Protein AF-A0A8F4FPE9-F1 (afdb_monomer_lite)

Foldseek 3Di:
DPDDQPDDPVLVVQQCVCVVPPVLAFKEAEDEFEVVPVRDADPPLVPVAVLVLCCVQPVLCNPPRYQQGPRMDGDPVQQLQAKAKPPSLRSNRVVVSSCVVRNPSNYYYGYPYHGDDDDDDVVVVQLNSVQNNQSSCVVSVNHDPDWDWDDDPPDDIRTDDIDIGHRNNPPPDDDDDDDDPDDPDDPDDDDDDDDDDDDDDDDDDDDDDDDDDDDDDDDDPDDDDDDDDDDDDDDDDDDDDDDDDDDDDDDDDDD

Structure (mmCIF, N/CA/C/O backbone):
data_AF-A0A8F4FPE9-F1
#
_entry.id   AF-A0A8F4FPE9-F1
#
loop_
_atom_site.group_PDB
_atom_site.id
_atom_site.type_symbol
_atom_site.label_atom_id
_atom_site.label_alt_id
_atom_site.label_comp_id
_atom_site.label_asym_id
_atom_site.label_entity_id
_atom_site.label_seq_id
_atom_site.pdbx_PDB_ins_code
_atom_site.Cartn_x
_atom_site.Cartn_y
_atom_site.Cartn_z
_atom_site.occupancy
_atom_site.B_iso_or_equiv
_atom_site.auth_seq_id
_atom_site.auth_comp_id
_atom_site.auth_asym_id
_atom_site.auth_atom_id
_atom_site.pdbx_PDB_model_num
ATOM 1 N N . MET A 1 1 ? 31.908 4.603 6.568 1.00 32.19 1 MET A N 1
ATOM 2 C CA . MET A 1 1 ? 31.144 4.095 7.730 1.00 32.19 1 MET A CA 1
ATOM 3 C C . MET A 1 1 ? 29.746 3.743 7.245 1.00 32.19 1 MET A C 1
ATOM 5 O O . MET A 1 1 ? 29.091 4.653 6.751 1.00 32.19 1 MET A O 1
ATOM 9 N N . PRO A 1 2 ? 29.294 2.478 7.276 1.00 36.31 2 PRO A N 1
ATOM 10 C CA . PRO A 1 2 ? 27.923 2.167 6.894 1.00 36.31 2 PRO A CA 1
ATOM 11 C C . PRO A 1 2 ? 26.992 2.703 7.986 1.00 36.31 2 PRO A C 1
ATOM 13 O O . PRO A 1 2 ? 27.094 2.326 9.152 1.00 36.31 2 PRO A O 1
ATOM 16 N N . THR A 1 3 ? 26.119 3.636 7.622 1.00 38.91 3 THR A N 1
ATOM 17 C CA . THR A 1 3 ? 25.098 4.187 8.509 1.00 38.91 3 THR A CA 1
ATOM 18 C C . THR A 1 3 ? 24.083 3.084 8.778 1.00 38.91 3 THR A C 1
ATOM 20 O O . THR A 1 3 ? 23.269 2.751 7.918 1.00 38.91 3 THR A O 1
ATOM 23 N N . PHE A 1 4 ? 24.143 2.474 9.963 1.00 43.94 4 PHE A N 1
ATOM 24 C CA . PHE A 1 4 ? 23.032 1.676 10.466 1.00 43.94 4 PHE A CA 1
ATOM 25 C C . PHE A 1 4 ? 21.777 2.548 10.380 1.00 43.94 4 PHE A C 1
ATOM 27 O O . PHE A 1 4 ? 21.722 3.611 11.000 1.00 43.94 4 PHE A O 1
ATOM 34 N N . SER A 1 5 ? 20.794 2.121 9.584 1.00 51.53 5 SER A N 1
ATOM 35 C CA . SER A 1 5 ? 19.442 2.673 9.618 1.00 51.53 5 SER A CA 1
ATOM 36 C C . SER A 1 5 ? 18.950 2.512 11.052 1.00 51.53 5 SER A C 1
ATOM 38 O O . SER A 1 5 ? 18.541 1.416 11.434 1.00 51.53 5 SER A O 1
ATOM 40 N N . LYS A 1 6 ? 19.077 3.559 11.875 1.00 61.28 6 LYS A N 1
ATOM 41 C CA . LYS A 1 6 ? 18.637 3.539 13.269 1.00 61.28 6 LYS A CA 1
ATOM 42 C C . LYS A 1 6 ? 17.132 3.325 13.258 1.00 61.28 6 LYS A C 1
ATOM 44 O O . LYS A 1 6 ? 16.370 4.226 12.935 1.00 61.28 6 LYS A O 1
ATOM 49 N N . PHE A 1 7 ? 16.733 2.096 13.541 1.00 73.62 7 PHE A N 1
ATOM 50 C CA . PHE A 1 7 ? 15.357 1.757 13.830 1.00 73.62 7 PHE A CA 1
ATOM 51 C C . PHE A 1 7 ? 14.909 2.569 15.050 1.00 73.62 7 PHE A C 1
ATOM 53 O O . PHE A 1 7 ? 15.562 2.508 16.093 1.00 73.62 7 PHE A O 1
ATOM 60 N N . ASP A 1 8 ? 13.829 3.332 14.905 1.00 81.94 8 ASP A N 1
ATOM 61 C CA . ASP A 1 8 ? 13.216 4.079 15.998 1.00 81.94 8 ASP A CA 1
ATOM 62 C C . ASP A 1 8 ? 12.058 3.251 16.587 1.00 81.94 8 ASP A C 1
ATOM 64 O O . ASP A 1 8 ? 11.083 2.980 15.879 1.00 81.94 8 ASP A O 1
ATOM 68 N N . PRO A 1 9 ? 12.119 2.844 17.871 1.00 86.50 9 PRO A N 1
ATOM 69 C CA . PRO A 1 9 ? 11.005 2.182 18.553 1.00 86.50 9 PRO A CA 1
ATOM 70 C C . PRO A 1 9 ? 9.681 2.960 18.483 1.00 86.50 9 PRO A C 1
ATOM 72 O O . PRO A 1 9 ? 8.610 2.350 18.546 1.00 86.50 9 PRO A O 1
ATOM 75 N N . GLY A 1 10 ? 9.741 4.284 18.303 1.00 86.50 10 GLY A N 1
ATOM 76 C CA . GLY A 1 10 ? 8.592 5.144 18.041 1.00 86.50 10 GLY A CA 1
ATOM 77 C C . GLY A 1 10 ? 7.766 4.705 16.831 1.00 86.50 10 GLY A C 1
ATOM 78 O O . GLY A 1 10 ? 6.560 4.925 16.825 1.00 86.50 10 GLY A O 1
ATOM 79 N N . PHE A 1 11 ? 8.351 3.986 15.864 1.00 89.44 11 PHE A N 1
ATOM 80 C CA . PHE A 1 11 ? 7.619 3.474 14.702 1.00 89.44 11 PHE A CA 1
ATOM 81 C C . PHE A 1 11 ? 6.566 2.443 15.112 1.00 89.44 11 PHE A C 1
ATOM 83 O O . PHE A 1 11 ? 5.430 2.486 14.644 1.00 89.44 11 PHE A O 1
ATOM 90 N N . ILE A 1 12 ? 6.929 1.531 16.020 1.00 93.06 12 ILE A N 1
ATOM 91 C CA . ILE A 1 12 ? 5.996 0.525 16.538 1.00 93.06 12 ILE A CA 1
ATOM 92 C C . ILE A 1 12 ? 4.891 1.221 17.327 1.00 93.06 12 ILE A C 1
ATOM 94 O O . ILE A 1 12 ? 3.714 0.943 17.116 1.00 93.06 12 ILE A O 1
ATOM 98 N N . LEU A 1 13 ? 5.266 2.134 18.227 1.00 93.75 13 LEU A N 1
ATOM 99 C CA . LEU A 1 13 ? 4.301 2.843 19.066 1.00 93.75 13 LEU A CA 1
ATOM 100 C C . LEU A 1 13 ? 3.340 3.696 18.231 1.00 93.75 13 LEU A C 1
ATOM 102 O O . LEU A 1 13 ? 2.141 3.682 18.498 1.00 93.75 13 LEU A O 1
ATOM 106 N N . GLY A 1 14 ? 3.844 4.370 17.196 1.00 93.94 14 GLY A N 1
ATOM 107 C CA . GLY A 1 14 ? 3.041 5.143 16.255 1.00 93.94 14 GLY A CA 1
ATOM 108 C C . GLY A 1 14 ? 2.011 4.273 15.540 1.00 93.94 14 GLY A C 1
ATOM 109 O O . GLY A 1 14 ? 0.824 4.579 15.580 1.00 93.94 14 GLY A O 1
ATOM 110 N N . LEU A 1 15 ? 2.435 3.146 14.960 1.00 96.25 15 LEU A N 1
ATOM 111 C CA . LEU A 1 15 ? 1.530 2.224 14.263 1.00 96.25 15 LEU A CA 1
ATOM 112 C C . LEU A 1 15 ? 0.479 1.594 15.189 1.00 96.25 15 LEU A C 1
ATOM 114 O O . LEU A 1 15 ? -0.663 1.391 14.780 1.00 96.25 15 LEU A O 1
ATOM 118 N N . LEU A 1 16 ? 0.851 1.271 16.431 1.00 96.88 16 LEU A N 1
ATOM 119 C CA . LEU A 1 16 ? -0.068 0.673 17.400 1.00 96.88 16 LEU A CA 1
ATOM 120 C C . LEU A 1 16 ? -1.021 1.689 18.034 1.00 96.88 16 LEU A C 1
ATOM 122 O O . LEU A 1 16 ? -2.096 1.287 18.470 1.00 96.88 16 LEU A O 1
ATOM 126 N N . GLY A 1 17 ? -0.664 2.976 18.075 1.00 96.69 17 GLY A N 1
ATOM 127 C CA . GLY A 1 17 ? -1.459 4.037 18.696 1.00 96.69 17 GLY A CA 1
ATOM 128 C C . GLY A 1 17 ? -2.935 3.998 18.284 1.00 96.69 17 GLY A C 1
ATOM 129 O O . GLY A 1 17 ? -3.769 3.704 19.142 1.00 96.69 17 GLY A O 1
ATOM 130 N N . PRO A 1 18 ? -3.268 4.179 16.989 1.00 97.00 18 PRO A N 1
ATOM 131 C CA . PRO A 1 18 ? -4.653 4.138 16.518 1.00 97.00 18 PRO A CA 1
ATOM 132 C C . PRO A 1 18 ? -5.373 2.823 16.844 1.00 97.00 18 PRO A C 1
ATOM 134 O O . PRO A 1 18 ? -6.526 2.838 17.258 1.00 97.00 18 PRO A O 1
ATOM 137 N N . LEU A 1 19 ? -4.681 1.681 16.747 1.00 97.50 19 LEU A N 1
ATOM 138 C CA . LEU A 1 19 ? -5.257 0.362 17.049 1.00 97.50 19 LEU A CA 1
ATOM 139 C C . LEU A 1 19 ? -5.587 0.174 18.537 1.00 97.50 19 LEU A C 1
ATOM 141 O O . LEU A 1 19 ? -6.460 -0.627 18.881 1.00 97.50 19 LEU A O 1
ATOM 145 N N . LEU A 1 20 ? -4.877 0.867 19.427 1.00 97.19 20 LEU A N 1
ATOM 146 C CA . LEU A 1 20 ? -5.085 0.789 20.872 1.00 97.19 20 LEU A CA 1
ATOM 147 C C . LEU A 1 20 ? -6.091 1.826 21.379 1.00 97.19 20 LEU A C 1
ATOM 149 O O . LEU A 1 20 ? -6.736 1.583 22.396 1.00 97.19 20 LEU A O 1
ATOM 153 N N . THR A 1 21 ? -6.223 2.967 20.699 1.00 97.25 21 THR A N 1
ATOM 154 C CA . THR A 1 21 ? -7.064 4.084 21.158 1.00 97.25 21 THR A CA 1
ATOM 155 C C . THR A 1 21 ? -8.409 4.184 20.450 1.00 97.25 21 THR A C 1
ATOM 157 O O . THR A 1 21 ? -9.327 4.772 21.012 1.00 97.25 21 THR A O 1
ATOM 160 N N . ASP A 1 22 ? -8.539 3.628 19.245 1.00 97.06 22 ASP A N 1
ATOM 161 C CA . ASP A 1 22 ? -9.772 3.656 18.462 1.00 97.06 22 ASP A CA 1
ATOM 162 C C . ASP A 1 22 ? -10.223 2.229 18.079 1.00 97.06 22 ASP A C 1
ATOM 164 O O . ASP A 1 22 ? -9.574 1.553 17.269 1.00 97.06 22 ASP A O 1
ATOM 168 N N . PRO A 1 23 ? -11.345 1.739 18.643 1.00 95.38 23 PRO A N 1
ATOM 169 C CA . PRO A 1 23 ? -11.930 0.457 18.262 1.00 95.38 23 PRO A CA 1
ATOM 170 C C . PRO A 1 23 ? -12.371 0.383 16.794 1.00 95.38 23 PRO A C 1
ATOM 172 O O . PRO A 1 23 ? -12.419 -0.720 16.252 1.00 95.38 23 PRO A O 1
ATOM 175 N N . GLY A 1 24 ? -12.685 1.519 16.155 1.00 96.75 24 GLY A N 1
ATOM 176 C CA . GLY A 1 24 ? -13.082 1.579 14.745 1.00 96.75 24 GLY A CA 1
ATOM 177 C C . GLY A 1 24 ? -11.923 1.311 13.783 1.00 96.75 24 GLY A C 1
ATOM 178 O O . GLY A 1 24 ? -12.112 0.701 12.730 1.00 96.75 24 GLY A O 1
ATOM 179 N N . THR A 1 25 ? -10.700 1.676 14.172 1.00 98.12 25 THR A N 1
ATOM 180 C CA . THR A 1 25 ? -9.499 1.436 13.372 1.00 98.12 25 THR A CA 1
ATOM 181 C C . THR A 1 25 ? -9.109 -0.045 13.385 1.00 98.12 25 THR A C 1
ATOM 183 O O . THR A 1 25 ? -8.894 -0.656 14.439 1.00 98.12 25 THR A O 1
ATOM 186 N N . SER A 1 26 ? -8.956 -0.626 12.194 1.00 98.06 26 SER A N 1
ATOM 187 C CA . SER A 1 26 ? -8.574 -2.032 11.995 1.00 98.06 26 SER A CA 1
ATOM 188 C C . SER A 1 26 ? -7.248 -2.208 11.256 1.00 98.06 26 SER A C 1
ATOM 190 O O . SER A 1 26 ? -6.607 -3.252 11.402 1.00 98.06 26 SER A O 1
ATOM 192 N N . PHE A 1 27 ? -6.812 -1.203 10.494 1.00 98.50 27 PHE A N 1
ATOM 193 C CA . PHE A 1 27 ? -5.565 -1.236 9.734 1.00 98.50 27 PHE A CA 1
ATOM 194 C C . PHE A 1 27 ? -4.926 0.155 9.657 1.00 98.50 27 PHE A C 1
ATOM 196 O O . PHE A 1 27 ? -5.607 1.155 9.456 1.00 98.50 27 PHE A O 1
ATOM 203 N N . VAL A 1 28 ? -3.608 0.220 9.831 1.00 98.38 28 VAL A N 1
ATOM 204 C CA . VAL A 1 28 ? -2.830 1.459 9.935 1.00 98.38 28 VAL A CA 1
ATOM 205 C C . VAL A 1 28 ? -1.664 1.408 8.962 1.00 98.38 28 VAL A C 1
ATOM 207 O O . VAL A 1 28 ? -0.884 0.457 9.003 1.00 98.38 28 VAL A O 1
ATOM 210 N N . LYS A 1 29 ? -1.500 2.441 8.131 1.00 97.00 29 LYS A N 1
ATOM 211 C CA . LYS A 1 29 ? -0.309 2.644 7.290 1.00 97.00 29 LYS A CA 1
ATOM 212 C C . LYS A 1 29 ? 0.591 3.722 7.876 1.00 97.00 29 LYS A C 1
ATOM 214 O O . LYS A 1 29 ? 0.154 4.829 8.174 1.00 97.00 29 LYS A O 1
ATOM 219 N N . GLY A 1 30 ? 1.869 3.403 8.001 1.00 93.88 30 GLY A N 1
ATOM 220 C CA . GLY A 1 30 ? 2.899 4.390 8.266 1.00 93.88 30 GLY A CA 1
ATOM 221 C C . GLY A 1 30 ? 3.216 5.179 7.001 1.00 93.88 30 GLY A C 1
ATOM 222 O O . GLY A 1 30 ? 3.350 4.608 5.917 1.00 93.88 30 GLY A O 1
ATOM 223 N N . HIS A 1 31 ? 3.394 6.484 7.141 1.00 91.06 31 HIS A N 1
ATOM 224 C CA . HIS A 1 31 ? 4.040 7.313 6.136 1.00 91.06 31 HIS A CA 1
ATOM 225 C C . HIS A 1 31 ? 5.226 8.044 6.754 1.00 91.06 31 HIS A C 1
ATOM 227 O O . HIS A 1 31 ? 5.372 8.107 7.967 1.00 91.06 31 HIS A O 1
ATOM 233 N N . TYR A 1 32 ? 6.118 8.542 5.913 1.00 85.62 32 TYR A N 1
ATOM 234 C CA . TYR A 1 32 ? 7.322 9.238 6.345 1.00 85.62 32 TYR A CA 1
ATOM 235 C C . TYR A 1 32 ? 7.742 10.226 5.264 1.00 85.62 32 TYR A C 1
ATOM 237 O O . TYR A 1 32 ? 7.450 10.041 4.077 1.00 85.62 32 TYR A O 1
ATOM 245 N N . HIS A 1 33 ? 8.470 11.251 5.681 1.00 78.31 33 HIS A N 1
ATOM 246 C CA . HIS A 1 33 ? 9.130 12.196 4.799 1.00 78.31 33 HIS A CA 1
ATOM 247 C C . HIS A 1 33 ? 10.430 11.593 4.256 1.00 78.31 33 HIS A C 1
ATOM 249 O O . HIS A 1 33 ? 11.229 11.003 4.995 1.00 78.31 33 HIS A O 1
ATOM 255 N N . ARG A 1 34 ? 10.644 11.737 2.942 1.00 68.31 34 ARG A N 1
ATOM 256 C CA . ARG A 1 34 ? 11.876 11.333 2.255 1.00 68.31 34 ARG A CA 1
ATOM 257 C C . ARG A 1 34 ? 12.733 12.573 1.971 1.00 68.31 34 ARG A C 1
ATOM 259 O O . ARG A 1 34 ? 12.398 13.332 1.066 1.00 68.31 34 ARG A O 1
ATOM 266 N N . PRO A 1 35 ? 13.846 12.780 2.693 1.00 58.91 35 PRO A N 1
ATOM 267 C CA . PRO A 1 35 ? 14.670 13.979 2.53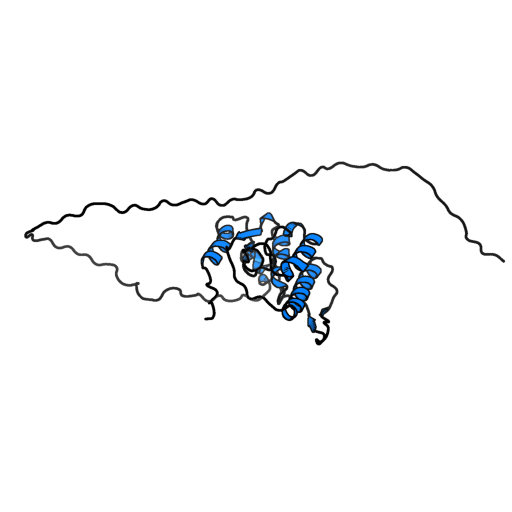8 1.00 58.91 35 PRO A CA 1
ATOM 268 C C . PRO A 1 35 ? 15.424 14.034 1.198 1.00 58.91 35 PRO A C 1
ATOM 270 O O . PRO A 1 35 ? 15.849 15.101 0.786 1.00 58.91 35 PRO A O 1
ATOM 273 N N . GLU A 1 36 ? 15.557 12.907 0.491 1.00 57.81 36 GLU A N 1
ATOM 274 C CA . GLU A 1 36 ? 16.263 12.803 -0.800 1.00 57.81 36 GLU A CA 1
ATOM 275 C C . GLU A 1 36 ? 15.401 13.184 -2.027 1.00 57.81 36 GLU A C 1
ATOM 277 O O . GLU A 1 36 ? 15.870 13.079 -3.156 1.00 57.81 36 GLU A O 1
ATOM 282 N N . ALA A 1 37 ? 14.143 13.590 -1.823 1.00 55.75 37 ALA A N 1
ATOM 283 C CA . ALA A 1 37 ? 13.189 13.972 -2.874 1.00 55.75 37 ALA A CA 1
ATOM 284 C C . ALA A 1 37 ? 12.498 15.311 -2.540 1.00 55.75 37 ALA A C 1
ATOM 286 O O . ALA A 1 37 ? 11.273 15.385 -2.499 1.00 55.75 37 ALA A O 1
ATOM 287 N N . ASP A 1 38 ? 13.283 16.330 -2.169 1.00 53.22 38 ASP A N 1
ATOM 288 C CA . ASP A 1 38 ? 12.809 17.656 -1.725 1.00 53.22 38 ASP A CA 1
ATOM 289 C C . ASP A 1 38 ? 11.770 17.614 -0.581 1.00 53.22 38 ASP A C 1
ATOM 291 O O . ASP A 1 38 ? 11.006 18.550 -0.358 1.00 53.22 38 ASP A O 1
ATOM 295 N N . GLY A 1 39 ? 11.737 16.510 0.177 1.00 51.22 39 GLY A N 1
ATOM 296 C CA . GLY A 1 39 ? 10.834 16.305 1.311 1.00 51.22 39 GLY A CA 1
ATOM 297 C C . GLY A 1 39 ? 9.386 15.945 0.950 1.00 51.22 39 GLY A C 1
ATOM 298 O O . GLY A 1 39 ? 8.605 15.664 1.867 1.00 51.22 39 GLY A O 1
ATOM 299 N N . VAL A 1 40 ? 9.024 15.904 -0.340 1.00 50.31 40 VAL A N 1
ATOM 300 C CA . VAL A 1 40 ? 7.635 15.764 -0.808 1.00 50.31 40 VAL A CA 1
ATOM 301 C C . VAL A 1 40 ? 7.515 14.617 -1.818 1.00 50.31 40 VAL A C 1
ATOM 303 O O . VAL A 1 40 ? 7.924 14.735 -2.967 1.00 50.31 40 VAL A O 1
ATOM 306 N N . GLY A 1 41 ? 6.919 13.498 -1.392 1.00 58.25 41 GLY A N 1
ATOM 307 C CA . GLY A 1 41 ? 6.536 12.392 -2.282 1.00 58.25 41 GLY A CA 1
ATOM 308 C C . GLY A 1 41 ? 6.987 10.995 -1.839 1.00 58.25 41 GLY A C 1
ATOM 309 O O . GLY A 1 41 ? 7.787 10.801 -0.921 1.00 58.25 41 GLY A O 1
ATOM 310 N N . GLY A 1 42 ? 6.420 9.978 -2.482 1.00 70.75 42 GLY A N 1
ATOM 311 C CA . GLY A 1 42 ? 6.797 8.572 -2.369 1.00 70.75 42 GLY A CA 1
ATOM 312 C C . GLY A 1 42 ? 7.960 8.172 -3.279 1.00 70.75 42 GLY A C 1
ATOM 313 O O . GLY A 1 42 ? 8.601 8.985 -3.937 1.00 70.75 42 GLY A O 1
ATOM 314 N N . GLY A 1 43 ? 8.266 6.872 -3.313 1.00 83.88 43 GLY A N 1
ATOM 315 C CA . GLY A 1 43 ? 9.224 6.340 -4.287 1.00 83.88 43 GLY A CA 1
ATOM 316 C C . GLY A 1 43 ? 8.704 6.465 -5.727 1.00 83.88 43 GLY A C 1
ATOM 317 O O . GLY A 1 43 ? 7.501 6.552 -5.947 1.00 83.88 43 GLY A O 1
ATOM 318 N N . ARG A 1 44 ? 9.594 6.382 -6.726 1.00 90.56 44 ARG A N 1
ATOM 319 C CA . ARG A 1 44 ? 9.235 6.454 -8.163 1.00 90.56 44 ARG A CA 1
ATOM 320 C C . ARG A 1 44 ? 8.055 5.555 -8.557 1.00 90.56 44 ARG A C 1
ATOM 322 O O . ARG A 1 44 ? 7.184 5.999 -9.286 1.00 90.56 44 ARG A O 1
ATOM 329 N N . VAL A 1 45 ? 8.001 4.315 -8.061 1.00 93.62 45 VAL A N 1
ATOM 330 C CA . VAL A 1 45 ? 6.879 3.393 -8.345 1.00 93.62 45 VAL A CA 1
ATOM 331 C C . VAL A 1 45 ? 5.586 3.849 -7.661 1.00 93.62 45 VAL A C 1
ATOM 333 O O . VAL A 1 45 ? 4.507 3.680 -8.218 1.00 93.62 45 VAL A O 1
ATOM 336 N N . THR A 1 46 ? 5.676 4.457 -6.478 1.00 93.00 46 THR A N 1
ATOM 337 C CA . THR A 1 46 ? 4.514 5.044 -5.803 1.00 93.00 46 THR A CA 1
ATOM 338 C C . THR A 1 46 ? 3.933 6.181 -6.640 1.00 93.00 46 THR A C 1
ATOM 340 O O . THR A 1 46 ? 2.751 6.148 -6.965 1.00 93.00 46 THR A O 1
ATOM 343 N N . GLU A 1 47 ? 4.768 7.147 -7.022 1.00 91.88 47 GLU A N 1
ATOM 344 C CA . GLU A 1 47 ? 4.319 8.381 -7.679 1.00 91.88 47 GLU A CA 1
ATOM 345 C C . GLU A 1 47 ? 3.937 8.177 -9.149 1.00 91.88 47 GLU A C 1
ATOM 347 O O . GLU A 1 47 ? 2.915 8.685 -9.595 1.00 91.88 47 GLU A O 1
ATOM 352 N N . LEU A 1 48 ? 4.718 7.400 -9.907 1.00 94.06 48 LEU A N 1
ATOM 353 C CA . LEU A 1 48 ? 4.537 7.268 -11.359 1.00 94.06 48 LEU A CA 1
ATOM 354 C C . LEU A 1 48 ? 3.597 6.127 -11.770 1.00 94.06 48 LEU A C 1
ATOM 356 O O . LEU A 1 48 ? 3.228 6.041 -12.937 1.00 94.06 48 LEU A O 1
ATOM 360 N N . LEU A 1 49 ? 3.241 5.229 -10.847 1.00 96.44 49 LEU A N 1
ATOM 361 C CA . LEU A 1 49 ? 2.425 4.053 -11.159 1.00 96.44 49 LEU A CA 1
ATOM 362 C C . LEU A 1 49 ? 1.298 3.845 -10.147 1.00 96.44 49 LEU A C 1
ATOM 364 O O . LEU A 1 49 ? 0.132 3.853 -10.532 1.00 96.44 49 LEU A O 1
ATOM 368 N N . ALA A 1 50 ? 1.622 3.641 -8.867 1.00 97.06 50 ALA A N 1
ATOM 369 C CA . ALA A 1 50 ? 0.610 3.244 -7.891 1.00 97.06 50 ALA A CA 1
ATOM 370 C C . ALA A 1 50 ? -0.443 4.336 -7.677 1.00 97.06 50 ALA A C 1
ATOM 372 O O . ALA A 1 50 ? -1.628 4.034 -7.733 1.00 97.06 50 ALA A O 1
ATOM 373 N N . ARG A 1 51 ? -0.036 5.599 -7.490 1.00 96.12 51 ARG A N 1
ATOM 374 C CA . ARG A 1 51 ? -0.971 6.723 -7.337 1.00 96.12 51 ARG A CA 1
ATOM 375 C C . ARG A 1 51 ? -1.875 6.918 -8.560 1.00 96.12 51 ARG A C 1
ATOM 377 O O . ARG A 1 51 ? -3.085 6.947 -8.351 1.00 96.12 51 ARG A O 1
ATOM 384 N N . PRO A 1 52 ? -1.360 6.993 -9.807 1.00 97.50 52 PRO A N 1
ATOM 385 C CA . PRO A 1 52 ? -2.217 7.059 -10.989 1.00 97.50 52 PRO A CA 1
ATOM 386 C C . PRO A 1 52 ? -3.243 5.923 -11.063 1.00 97.50 52 PRO A C 1
ATOM 388 O O . PRO A 1 52 ? -4.422 6.183 -11.285 1.00 97.50 52 PRO A O 1
ATOM 391 N N . LEU A 1 53 ? -2.826 4.673 -10.830 1.00 98.31 53 LEU A N 1
ATOM 392 C CA . LEU A 1 53 ? -3.737 3.528 -10.908 1.00 98.31 53 LEU A CA 1
ATOM 393 C C . LEU A 1 53 ? -4.750 3.506 -9.753 1.00 98.31 53 LEU A C 1
ATOM 395 O O . LEU A 1 53 ? -5.920 3.210 -9.978 1.00 98.31 53 LEU A O 1
ATOM 399 N N . LEU A 1 54 ? -4.342 3.845 -8.527 1.00 98.19 54 LEU A N 1
ATOM 400 C CA . LEU A 1 54 ? -5.267 3.969 -7.397 1.00 98.19 54 LEU A CA 1
ATOM 401 C C . LEU A 1 54 ? -6.282 5.086 -7.643 1.00 98.19 54 LEU A C 1
ATOM 403 O O . LEU A 1 54 ? -7.466 4.865 -7.450 1.00 98.19 54 LEU A O 1
ATOM 407 N N . SER A 1 55 ? -5.857 6.238 -8.162 1.00 98.00 55 SER A N 1
ATOM 408 C CA . SER A 1 55 ? -6.773 7.333 -8.498 1.00 98.00 55 SER A CA 1
ATOM 409 C C . SER A 1 55 ? -7.825 6.931 -9.536 1.00 98.00 55 SER A C 1
ATOM 411 O O . SER A 1 55 ? -8.966 7.377 -9.450 1.00 98.00 55 SER A O 1
ATOM 413 N N . GLN A 1 56 ? -7.466 6.064 -10.486 1.00 98.00 56 GLN A N 1
ATOM 414 C CA . GLN A 1 56 ? -8.382 5.582 -11.521 1.00 98.00 56 GLN A CA 1
ATOM 415 C C . GLN A 1 56 ? -9.334 4.484 -11.033 1.00 98.00 56 GLN A C 1
ATOM 417 O O . GLN A 1 56 ? -10.509 4.500 -11.391 1.00 98.00 56 GLN A O 1
ATOM 422 N N . PHE A 1 57 ? -8.838 3.517 -10.254 1.00 98.31 57 PHE A N 1
ATOM 423 C CA . PHE A 1 57 ? -9.582 2.289 -9.936 1.00 98.31 57 PHE A CA 1
ATOM 424 C C . PHE A 1 57 ? -10.070 2.198 -8.483 1.00 98.31 57 PHE A C 1
ATOM 426 O O . PHE A 1 57 ? -10.958 1.401 -8.190 1.00 98.31 57 PHE A O 1
ATOM 433 N N . PHE A 1 58 ? -9.490 2.985 -7.579 1.00 98.31 58 PHE A N 1
ATOM 434 C CA . PHE A 1 58 ? -9.743 2.981 -6.134 1.00 98.31 58 PHE A CA 1
ATOM 435 C C . PHE A 1 58 ? -9.647 4.410 -5.563 1.00 98.31 58 PHE A C 1
ATOM 437 O O . PHE A 1 58 ? -8.788 4.673 -4.712 1.00 98.31 58 PHE A O 1
ATOM 444 N N . PRO A 1 59 ? -10.457 5.365 -6.061 1.00 97.75 59 PRO A N 1
ATOM 445 C CA . PRO A 1 59 ? -10.284 6.789 -5.777 1.00 97.75 59 PRO A CA 1
ATOM 446 C C . PRO A 1 59 ? -10.313 7.129 -4.281 1.00 97.75 59 PRO A C 1
ATOM 448 O O . PRO A 1 59 ? -9.614 8.048 -3.860 1.00 97.75 59 PRO A O 1
ATOM 451 N N . GLU A 1 60 ? -11.023 6.353 -3.462 1.00 97.69 60 GLU A N 1
ATOM 452 C CA . GLU A 1 60 ? -11.086 6.485 -2.002 1.00 97.69 60 GLU A CA 1
ATOM 453 C C . GLU A 1 60 ? -9.733 6.258 -1.305 1.00 97.69 60 GLU A C 1
ATOM 455 O O . GLU A 1 60 ? -9.553 6.651 -0.154 1.00 97.69 60 GLU A O 1
ATOM 460 N N . LEU A 1 61 ? -8.772 5.635 -1.992 1.00 97.75 61 LEU A N 1
ATOM 461 C CA . LEU A 1 61 ? -7.414 5.386 -1.505 1.00 97.75 61 LEU A CA 1
ATOM 462 C C . LEU A 1 61 ? -6.382 6.381 -2.050 1.00 97.75 61 LEU A C 1
ATOM 464 O O . LEU A 1 61 ? -5.197 6.256 -1.739 1.00 97.75 61 LEU A O 1
ATOM 468 N N . SER A 1 62 ? -6.802 7.373 -2.840 1.00 93.56 62 SER A N 1
ATOM 469 C CA . SER A 1 62 ? -5.891 8.359 -3.451 1.00 93.56 62 SER A CA 1
ATOM 470 C C . SER A 1 62 ? -5.148 9.201 -2.412 1.00 93.56 62 SER A C 1
ATOM 472 O O . SER A 1 62 ? -3.990 9.566 -2.628 1.00 93.56 62 SER A O 1
ATOM 474 N N . ASP A 1 63 ? -5.784 9.436 -1.262 1.00 91.44 63 ASP A N 1
ATOM 475 C CA . ASP A 1 63 ? -5.238 10.221 -0.149 1.00 91.44 63 ASP A CA 1
ATOM 476 C C . ASP A 1 63 ? -4.305 9.406 0.763 1.00 91.44 63 ASP A C 1
ATOM 478 O O . ASP A 1 63 ? -3.786 9.905 1.767 1.00 91.44 63 ASP A O 1
ATOM 482 N N . VAL A 1 64 ? -4.052 8.135 0.431 1.00 94.56 64 VAL A N 1
ATOM 483 C CA . VAL A 1 64 ? -3.047 7.345 1.141 1.00 94.56 64 VAL A CA 1
ATOM 484 C C . VAL A 1 64 ? -1.656 7.883 0.796 1.00 94.56 64 VAL A C 1
ATOM 486 O O . VAL A 1 64 ? -1.210 7.886 -0.354 1.00 94.56 64 VAL A O 1
ATOM 489 N N . ALA A 1 65 ? -0.940 8.352 1.814 1.00 92.31 65 ALA A N 1
ATOM 490 C CA . ALA A 1 65 ? 0.334 9.040 1.682 1.00 92.31 65 ALA A CA 1
ATOM 491 C C . ALA A 1 65 ? 1.450 8.111 1.185 1.00 92.31 65 ALA A C 1
ATOM 493 O O . ALA A 1 65 ? 2.272 8.530 0.376 1.00 92.31 65 ALA A O 1
ATOM 494 N N . GLN A 1 66 ? 1.491 6.851 1.626 1.00 92.75 66 GLN A N 1
ATOM 495 C CA . GLN A 1 66 ? 2.486 5.861 1.186 1.00 92.75 66 GLN A CA 1
ATOM 496 C C . GLN A 1 66 ? 1.823 4.490 0.965 1.00 92.75 66 GLN A C 1
ATOM 498 O O . GLN A 1 66 ? 1.989 3.586 1.787 1.00 92.75 66 GLN A O 1
ATOM 503 N N . PRO A 1 67 ? 1.089 4.281 -0.147 1.00 95.38 67 PRO A N 1
ATOM 504 C CA . PRO A 1 67 ? 0.365 3.027 -0.374 1.00 95.38 67 PRO A CA 1
ATOM 505 C C . PRO A 1 67 ? 1.306 1.812 -0.433 1.00 95.38 67 PRO A C 1
ATOM 507 O O . PRO A 1 67 ? 0.982 0.744 0.080 1.00 95.38 67 PRO A O 1
ATOM 510 N N . LEU A 1 68 ? 2.521 2.001 -0.959 1.00 95.44 68 LEU A N 1
ATOM 511 C CA . LEU A 1 68 ? 3.563 0.969 -1.054 1.00 95.44 68 LEU A CA 1
ATOM 512 C C . LEU A 1 68 ? 4.523 0.940 0.152 1.00 95.44 68 LEU A C 1
ATOM 514 O O . LEU A 1 68 ? 5.588 0.330 0.076 1.00 95.44 68 LEU A O 1
ATOM 518 N N . GLY A 1 69 ? 4.220 1.665 1.234 1.00 91.50 69 GLY A N 1
ATOM 519 C CA . GLY A 1 69 ? 5.053 1.680 2.437 1.00 91.50 69 GLY A CA 1
ATOM 520 C C . GLY A 1 69 ? 4.963 0.354 3.194 1.00 91.50 69 GLY A C 1
ATOM 521 O O . GLY A 1 69 ? 3.861 -0.098 3.489 1.00 91.50 69 GLY A O 1
ATOM 522 N N . GLY A 1 70 ? 6.103 -0.250 3.539 1.00 91.44 70 GLY A N 1
ATOM 523 C CA . GLY A 1 70 ? 6.142 -1.539 4.248 1.00 91.44 70 GLY A CA 1
ATOM 524 C C . GLY A 1 70 ? 5.789 -1.455 5.737 1.00 91.44 70 GLY A C 1
ATOM 525 O O . GLY A 1 70 ? 5.633 -2.477 6.397 1.00 91.44 70 GLY A O 1
ATOM 526 N N . GLU A 1 71 ? 5.670 -0.246 6.285 1.00 93.56 71 GLU A N 1
ATOM 527 C CA . GLU A 1 71 ? 5.286 -0.009 7.672 1.00 93.56 71 GLU A CA 1
ATOM 528 C C . GLU A 1 71 ? 3.769 0.029 7.770 1.00 93.56 71 GLU A C 1
ATOM 530 O O . GLU A 1 71 ? 3.121 0.980 7.335 1.00 93.56 71 GLU A O 1
ATOM 535 N N . TYR A 1 72 ? 3.200 -1.011 8.359 1.00 96.69 72 TYR A N 1
ATOM 536 C CA . TYR A 1 72 ? 1.783 -1.070 8.660 1.00 96.69 72 TYR A CA 1
ATOM 537 C C . TYR A 1 72 ? 1.537 -1.932 9.893 1.00 96.69 72 TYR A C 1
ATOM 539 O O . TYR A 1 72 ? 2.379 -2.732 10.306 1.00 96.69 72 TYR A O 1
ATOM 547 N N . ALA A 1 73 ? 0.358 -1.771 10.475 1.00 97.88 73 ALA A N 1
ATOM 548 C CA . ALA A 1 73 ? -0.158 -2.645 11.511 1.00 97.88 73 ALA A CA 1
ATOM 549 C C . ALA A 1 73 ? -1.633 -2.924 11.236 1.00 97.88 73 ALA A C 1
ATOM 551 O O . ALA A 1 73 ? -2.337 -2.105 10.653 1.00 97.88 73 ALA A O 1
ATOM 552 N N . GLY A 1 74 ? -2.118 -4.084 11.655 1.00 97.44 74 GLY A N 1
ATOM 553 C CA . GLY A 1 74 ? -3.519 -4.441 11.501 1.00 97.44 74 GLY A CA 1
ATOM 554 C C . GLY A 1 74 ? -3.961 -5.364 12.615 1.00 97.44 74 GLY A C 1
ATOM 555 O O . GLY A 1 74 ? -3.149 -6.082 13.208 1.00 97.44 74 GLY A O 1
ATOM 556 N N . ARG A 1 75 ? -5.258 -5.344 12.912 1.00 97.38 75 ARG A N 1
ATOM 557 C CA . ARG A 1 75 ? -5.832 -6.300 13.851 1.00 97.38 75 ARG A CA 1
ATOM 558 C C . ARG A 1 75 ? -5.768 -7.702 13.252 1.00 97.38 75 ARG A C 1
ATOM 560 O O . ARG A 1 75 ? -5.964 -7.904 12.053 1.00 97.38 75 ARG A O 1
ATOM 567 N N . ARG A 1 76 ? -5.489 -8.683 14.110 1.00 95.88 76 ARG A N 1
ATOM 568 C CA . ARG A 1 76 ? -5.392 -10.097 13.724 1.00 95.88 76 ARG A CA 1
ATOM 569 C C . ARG A 1 76 ? -6.643 -10.572 12.986 1.00 95.88 76 ARG A C 1
ATOM 571 O O . ARG A 1 76 ? -6.532 -11.243 11.968 1.00 95.88 76 ARG A O 1
ATOM 578 N N . ASP A 1 77 ? -7.812 -10.236 13.514 1.00 94.62 77 ASP A N 1
ATOM 579 C CA . ASP A 1 77 ? -9.103 -10.666 12.987 1.00 94.62 77 ASP A CA 1
ATOM 580 C C . ASP A 1 77 ? -9.368 -10.159 11.566 1.00 94.62 77 ASP A C 1
ATOM 582 O O . ASP A 1 77 ? -10.045 -10.859 10.817 1.00 94.62 77 ASP A O 1
ATOM 586 N N . LEU A 1 78 ? -8.827 -8.998 11.190 1.00 96.75 78 LEU A N 1
ATOM 587 C CA . LEU A 1 78 ? -8.789 -8.526 9.809 1.00 96.75 78 LEU A CA 1
ATOM 588 C C . LEU A 1 78 ? -7.750 -9.311 8.999 1.00 96.75 78 LEU A C 1
ATOM 590 O O . LEU A 1 78 ? -8.112 -9.964 8.025 1.00 96.75 78 LEU A O 1
ATOM 594 N N . LEU A 1 79 ? -6.478 -9.289 9.415 1.00 96.75 79 LEU A N 1
ATOM 595 C CA . LEU A 1 79 ? -5.362 -9.844 8.633 1.00 96.75 79 LEU A CA 1
ATOM 596 C C . LEU A 1 79 ? -5.515 -11.342 8.326 1.00 96.75 79 LEU A C 1
ATOM 598 O O . LEU A 1 79 ? -5.126 -11.788 7.254 1.00 96.75 79 LEU A O 1
ATOM 602 N N . GLU A 1 80 ? -6.118 -12.124 9.222 1.00 95.81 80 GLU A N 1
ATOM 603 C CA . GLU A 1 80 ? -6.358 -13.556 8.999 1.00 95.81 80 GLU A CA 1
ATOM 604 C C . GLU A 1 80 ? -7.428 -13.849 7.934 1.00 95.81 80 GLU A C 1
ATOM 606 O O . GLU A 1 80 ? -7.507 -14.981 7.451 1.00 95.81 80 GLU A O 1
ATOM 611 N N . ARG A 1 81 ? -8.252 -12.857 7.565 1.00 95.56 81 ARG A N 1
ATOM 612 C CA . ARG A 1 81 ? -9.281 -12.965 6.516 1.00 95.56 81 ARG A CA 1
ATOM 613 C C . ARG A 1 81 ? -8.798 -12.472 5.157 1.00 95.56 81 ARG A C 1
ATOM 615 O O . ARG A 1 81 ? -9.454 -12.762 4.161 1.00 95.56 81 ARG A O 1
ATOM 622 N N . LEU A 1 82 ? -7.684 -11.742 5.115 1.00 96.75 82 LEU A N 1
ATOM 623 C CA . LEU A 1 82 ? -7.159 -11.181 3.877 1.00 96.75 82 LEU A CA 1
ATOM 624 C C . LEU A 1 82 ? -6.183 -12.162 3.218 1.00 96.75 82 LEU A C 1
ATOM 626 O O . LEU A 1 82 ? -5.371 -12.782 3.912 1.00 96.75 82 LEU A O 1
ATOM 630 N N . PRO A 1 83 ? -6.239 -12.319 1.890 1.00 96.50 83 PRO A N 1
ATOM 631 C CA . PRO A 1 83 ? -5.209 -13.036 1.162 1.00 96.50 83 PRO A CA 1
ATOM 632 C C . PRO A 1 83 ? -3.940 -12.173 1.025 1.00 96.50 83 PRO A C 1
ATOM 634 O O . PRO A 1 83 ? -3.978 -10.949 1.157 1.00 96.50 83 PRO A O 1
ATOM 637 N N . PHE A 1 84 ? -2.795 -12.813 0.774 1.00 96.56 84 PHE A N 1
ATOM 638 C CA . PHE A 1 84 ? -1.500 -12.132 0.662 1.00 96.56 84 PHE A CA 1
ATOM 639 C C . PHE A 1 84 ? -0.851 -12.398 -0.690 1.00 96.56 84 PHE A C 1
ATOM 641 O O . PHE A 1 84 ? -0.384 -13.507 -0.964 1.00 96.56 84 PHE A O 1
ATOM 648 N N . VAL A 1 85 ? -0.749 -11.354 -1.511 1.00 96.88 85 VAL A N 1
ATOM 649 C CA . VAL A 1 85 ? 0.044 -11.389 -2.744 1.00 96.88 85 VAL A CA 1
ATOM 650 C C . VAL A 1 85 ? 1.515 -11.606 -2.394 1.00 96.88 85 VAL A C 1
ATOM 652 O O . VAL A 1 85 ? 2.048 -11.001 -1.467 1.00 96.88 85 VAL A O 1
ATOM 655 N N . VAL A 1 86 ? 2.188 -12.485 -3.128 1.00 95.44 86 VAL A N 1
ATOM 656 C CA . VAL A 1 86 ? 3.613 -12.763 -2.945 1.00 95.44 86 VAL A CA 1
ATOM 657 C C . VAL A 1 86 ? 4.441 -11.722 -3.697 1.00 95.44 86 VAL A C 1
ATOM 659 O O . VAL A 1 86 ? 4.223 -11.460 -4.878 1.00 95.44 86 VAL A O 1
ATOM 662 N N . GLY A 1 87 ? 5.442 -11.158 -3.021 1.00 94.81 87 GLY A N 1
ATOM 663 C CA . GLY A 1 87 ? 6.369 -10.195 -3.612 1.00 94.81 87 GLY A CA 1
ATOM 664 C C . GLY A 1 87 ? 5.868 -8.754 -3.535 1.00 94.81 87 GLY A C 1
ATOM 665 O O . GLY A 1 87 ? 5.110 -8.389 -2.644 1.00 94.81 87 GLY A O 1
ATOM 666 N N . TYR A 1 88 ? 6.326 -7.907 -4.457 1.00 95.75 88 TYR A N 1
ATOM 667 C CA . TYR A 1 88 ? 6.168 -6.450 -4.347 1.00 95.75 88 TYR A CA 1
ATOM 668 C C . TYR A 1 88 ? 4.730 -5.925 -4.443 1.00 95.75 88 TYR A C 1
ATOM 670 O O . TYR A 1 88 ? 4.489 -4.776 -4.086 1.00 95.75 88 TYR A O 1
ATOM 678 N N . GLY A 1 89 ? 3.782 -6.734 -4.920 1.00 96.94 89 GLY A N 1
ATOM 679 C CA . GLY A 1 89 ? 2.366 -6.361 -4.957 1.00 96.94 89 GLY A CA 1
ATOM 680 C C . GLY A 1 89 ? 1.668 -6.414 -3.592 1.00 96.94 89 GLY A C 1
ATOM 681 O O . GLY A 1 89 ? 0.550 -5.916 -3.480 1.00 96.94 89 GLY A O 1
ATOM 682 N N . VAL A 1 90 ? 2.311 -6.994 -2.568 1.00 97.69 90 VAL A N 1
ATOM 683 C CA . VAL A 1 90 ? 1.703 -7.280 -1.257 1.00 97.69 90 VAL A CA 1
ATOM 684 C C . VAL A 1 90 ? 1.153 -6.050 -0.545 1.00 97.69 90 VAL A C 1
ATOM 686 O O . VAL A 1 90 ? 0.118 -6.153 0.096 1.00 97.69 90 VAL A O 1
ATOM 689 N N . ASP A 1 91 ? 1.823 -4.902 -0.655 1.00 97.38 91 ASP A N 1
ATOM 690 C CA . ASP A 1 91 ? 1.455 -3.702 0.101 1.00 97.38 91 ASP A CA 1
ATOM 691 C C . ASP A 1 91 ? 0.217 -2.983 -0.452 1.00 97.38 91 ASP A C 1
ATOM 693 O O . ASP A 1 91 ? -0.465 -2.302 0.317 1.00 97.38 91 ASP A O 1
ATOM 697 N N . VAL A 1 92 ? -0.043 -3.097 -1.766 1.00 98.12 92 VAL A N 1
ATOM 698 C CA . VAL A 1 92 ? -1.153 -2.408 -2.460 1.00 98.12 92 VAL A CA 1
ATOM 699 C C . VAL A 1 92 ? -2.396 -3.280 -2.658 1.00 98.12 92 VAL A C 1
ATOM 701 O O . VAL A 1 92 ? -3.503 -2.821 -2.380 1.00 98.12 92 VAL A O 1
ATOM 704 N N . ALA A 1 93 ? -2.225 -4.576 -2.971 1.00 98.25 93 ALA A N 1
ATOM 705 C CA . ALA A 1 93 ? -3.122 -5.600 -2.410 1.00 98.25 93 ALA A CA 1
ATOM 706 C C . ALA A 1 93 ? -3.048 -5.483 -0.876 1.00 98.25 93 ALA A C 1
ATOM 708 O O . ALA A 1 93 ? -2.327 -4.638 -0.412 1.00 98.25 93 ALA A O 1
ATOM 709 N N . LEU A 1 94 ? -3.714 -6.220 -0.003 1.00 98.25 94 LEU A N 1
ATOM 710 C CA . LEU A 1 94 ? -3.736 -5.867 1.437 1.00 98.25 94 LEU A CA 1
ATOM 711 C C . LEU A 1 94 ? -4.322 -4.470 1.760 1.00 98.25 94 LEU A C 1
ATOM 713 O O . LEU A 1 94 ? -5.350 -4.442 2.413 1.00 98.25 94 LEU A O 1
ATOM 717 N N . LEU A 1 95 ? -3.774 -3.329 1.313 1.00 98.50 95 LEU A N 1
ATOM 718 C CA . LEU A 1 95 ? -4.407 -2.012 1.426 1.00 98.50 95 LEU A CA 1
ATOM 719 C C . LEU A 1 95 ? -5.786 -1.997 0.754 1.00 98.50 95 LEU A C 1
ATOM 721 O O . LEU A 1 95 ? -6.759 -1.642 1.421 1.00 98.50 95 LEU A O 1
ATOM 725 N N . ILE A 1 96 ? -5.911 -2.411 -0.520 1.00 98.69 96 ILE A N 1
ATOM 726 C CA . ILE A 1 96 ? -7.243 -2.414 -1.158 1.00 98.69 96 ILE A CA 1
ATOM 727 C C . ILE A 1 96 ? -8.160 -3.478 -0.533 1.00 98.69 96 ILE A C 1
ATOM 729 O O . ILE A 1 96 ? -9.373 -3.291 -0.510 1.00 98.69 96 ILE A O 1
ATOM 733 N N . ASP A 1 97 ? -7.617 -4.580 -0.001 1.00 98.50 97 ASP A N 1
ATOM 734 C CA . ASP A 1 97 ? -8.427 -5.608 0.674 1.00 98.50 97 ASP A CA 1
ATOM 735 C C . ASP A 1 97 ? -8.942 -5.149 2.028 1.00 98.50 97 ASP A C 1
ATOM 737 O O . ASP A 1 97 ? -10.110 -5.360 2.355 1.00 98.50 97 ASP A O 1
ATOM 741 N N . ALA A 1 98 ? -8.075 -4.514 2.814 1.00 98.44 98 ALA A N 1
ATOM 742 C CA . ALA A 1 98 ? -8.432 -3.908 4.079 1.00 98.44 98 ALA A CA 1
ATOM 743 C C . ALA A 1 98 ? -9.510 -2.854 3.831 1.00 98.44 98 ALA A C 1
ATOM 745 O O . ALA A 1 98 ? -10.570 -2.928 4.442 1.00 98.44 98 ALA A O 1
ATOM 746 N N . PHE A 1 99 ? -9.308 -1.968 2.853 1.00 98.56 99 PHE A N 1
ATOM 747 C CA . PHE A 1 99 ? -10.320 -1.003 2.426 1.00 98.56 99 PHE A CA 1
ATOM 748 C C . PHE A 1 99 ? -11.659 -1.658 2.075 1.00 98.56 99 PHE A C 1
ATOM 750 O O . PHE A 1 99 ? -12.693 -1.254 2.594 1.00 98.56 99 PHE A O 1
ATOM 757 N N . ARG A 1 100 ? -11.658 -2.704 1.243 1.00 98.38 100 ARG A N 1
ATOM 758 C CA . ARG A 1 100 ? -12.884 -3.427 0.871 1.00 98.38 100 ARG A CA 1
ATOM 759 C C . ARG A 1 100 ? -13.573 -4.100 2.055 1.00 98.38 100 ARG A C 1
ATOM 761 O O . ARG A 1 100 ? -14.788 -4.261 2.032 1.00 98.38 100 ARG A O 1
ATOM 768 N N . THR A 1 101 ? -12.809 -4.504 3.066 1.00 98.06 101 THR A N 1
ATOM 769 C CA . THR A 1 101 ? -13.322 -5.248 4.222 1.00 98.06 101 THR A CA 1
ATOM 770 C C . THR A 1 101 ? -13.849 -4.330 5.321 1.00 98.06 101 THR A C 1
ATOM 772 O O . THR A 1 101 ? -14.878 -4.636 5.919 1.00 98.06 101 THR A O 1
ATOM 775 N N . VAL A 1 102 ? -13.151 -3.228 5.615 1.00 98.06 102 VAL A N 1
ATOM 776 C CA . VAL A 1 102 ? -13.458 -2.347 6.761 1.00 98.06 102 VAL A CA 1
ATOM 777 C C . VAL A 1 102 ? -13.846 -0.921 6.365 1.00 98.06 102 VAL A C 1
ATOM 779 O O . VAL A 1 102 ? -14.178 -0.110 7.227 1.00 98.06 102 VAL A O 1
ATOM 782 N N . GLY A 1 103 ? -13.834 -0.603 5.070 1.00 97.94 103 GLY A N 1
ATOM 783 C CA . GLY A 1 103 ? -14.078 0.741 4.555 1.00 97.94 103 GLY A CA 1
ATOM 784 C C . GLY A 1 103 ? -12.962 1.728 4.905 1.00 97.94 103 GLY A C 1
ATOM 785 O O . GLY A 1 103 ? -12.021 1.421 5.637 1.00 97.94 103 GLY A O 1
ATOM 786 N N . ILE A 1 104 ? -13.082 2.959 4.398 1.00 97.19 104 ILE A N 1
ATOM 787 C CA . ILE A 1 104 ? -12.107 4.024 4.680 1.00 97.19 104 ILE A CA 1
ATOM 788 C C . ILE A 1 104 ? -12.056 4.389 6.171 1.00 97.19 104 ILE A C 1
ATOM 790 O O . ILE A 1 104 ? -10.989 4.689 6.688 1.00 97.19 104 ILE A O 1
ATOM 794 N N . GLY A 1 105 ? -13.185 4.291 6.885 1.00 96.81 105 GLY A N 1
ATOM 795 C CA . GLY A 1 105 ? -13.258 4.571 8.324 1.00 96.81 105 GLY A CA 1
ATOM 796 C C . GLY A 1 105 ? -12.524 3.553 9.203 1.00 96.81 105 GLY A C 1
ATOM 797 O O . GLY A 1 105 ? -12.198 3.868 10.340 1.00 96.81 105 GLY A O 1
ATOM 798 N N . GLY A 1 106 ? -12.238 2.353 8.684 1.00 97.44 106 GLY A N 1
ATOM 799 C CA . GLY A 1 106 ? -11.423 1.350 9.372 1.00 97.44 106 GLY A CA 1
ATOM 800 C C . GLY A 1 106 ? -9.919 1.478 9.107 1.00 97.44 106 GLY A C 1
ATOM 801 O O . GLY A 1 106 ? -9.136 0.701 9.667 1.00 97.44 106 GLY A O 1
ATOM 802 N N . LEU A 1 107 ? -9.516 2.425 8.253 1.00 98.31 107 LEU A N 1
ATOM 803 C CA . LEU A 1 107 ? -8.131 2.712 7.900 1.00 98.31 107 LEU A CA 1
ATOM 804 C C . LEU A 1 107 ? -7.633 3.954 8.643 1.00 98.31 107 LEU A C 1
ATOM 806 O O . LEU A 1 107 ? -8.328 4.960 8.739 1.00 98.31 107 LEU A O 1
ATOM 810 N N . ALA A 1 108 ? -6.383 3.912 9.094 1.00 97.81 108 ALA A N 1
ATOM 811 C CA . ALA A 1 108 ? -5.683 5.079 9.615 1.00 97.81 108 ALA A CA 1
ATOM 812 C C . ALA A 1 108 ? -4.299 5.227 8.977 1.00 97.81 108 ALA A C 1
ATOM 814 O O . ALA A 1 108 ? -3.721 4.275 8.442 1.00 97.81 108 ALA A O 1
ATOM 815 N N . GLN A 1 109 ? -3.753 6.436 9.056 1.00 96.25 109 GLN A N 1
ATOM 816 C CA . GLN A 1 109 ? -2.398 6.748 8.621 1.00 96.25 109 GLN A CA 1
ATOM 817 C C . GLN A 1 109 ? -1.638 7.424 9.761 1.00 96.25 109 GLN A C 1
ATOM 819 O O . GLN A 1 109 ? -2.225 8.208 10.505 1.00 96.25 109 GLN A O 1
ATOM 824 N N . VAL A 1 110 ? -0.354 7.108 9.914 1.00 95.88 110 VAL A N 1
ATOM 825 C CA . VAL A 1 110 ? 0.494 7.676 10.970 1.00 95.88 110 VAL A CA 1
ATOM 826 C C . VAL A 1 110 ? 1.796 8.182 10.376 1.00 95.88 110 VAL A C 1
ATOM 828 O O . VAL A 1 110 ? 2.465 7.453 9.642 1.00 95.88 110 VAL A O 1
ATOM 831 N N . ASP A 1 111 ? 2.165 9.409 10.736 1.00 92.62 111 ASP A N 1
ATOM 832 C CA . ASP A 1 111 ? 3.471 9.970 10.418 1.00 92.62 111 ASP A CA 1
ATOM 833 C C . ASP A 1 111 ? 4.544 9.341 11.313 1.00 92.62 111 ASP A C 1
ATOM 835 O O . ASP A 1 111 ? 4.499 9.436 12.540 1.00 92.62 111 ASP A O 1
ATOM 839 N N . LEU A 1 112 ? 5.507 8.677 10.685 1.00 89.81 112 LEU A N 1
ATOM 840 C CA . LEU A 1 112 ? 6.658 8.047 11.324 1.00 89.81 112 LEU A CA 1
ATOM 841 C C . LEU A 1 112 ? 7.912 8.931 11.225 1.00 89.81 112 LEU A C 1
ATOM 843 O O . LEU A 1 112 ? 9.021 8.475 11.498 1.00 89.81 112 LEU A O 1
ATOM 847 N N . GLY A 1 113 ? 7.762 10.193 10.822 1.00 86.19 113 GLY A N 1
ATOM 848 C CA . GLY A 1 113 ? 8.848 11.153 10.720 1.00 86.19 113 GLY A CA 1
ATOM 849 C C . GLY A 1 113 ? 9.698 10.920 9.477 1.00 86.19 113 GLY A C 1
ATOM 850 O O . GLY A 1 113 ? 9.196 10.883 8.356 1.00 86.19 113 GLY A O 1
ATOM 851 N N . VAL A 1 114 ? 11.015 10.805 9.652 1.00 81.00 114 VAL A N 1
ATOM 852 C CA . VAL A 1 114 ? 11.973 10.758 8.539 1.00 81.00 114 VAL A CA 1
ATOM 853 C C . VAL A 1 114 ? 12.492 9.347 8.336 1.00 81.00 114 VAL A C 1
ATOM 855 O O . VAL A 1 114 ? 12.949 8.694 9.274 1.00 81.00 114 VAL A O 1
ATOM 858 N N . ARG A 1 115 ? 12.509 8.897 7.078 1.00 74.75 115 ARG A N 1
ATOM 859 C CA . ARG A 1 115 ? 13.127 7.622 6.723 1.00 74.75 115 ARG A CA 1
ATOM 860 C C . ARG A 1 115 ? 14.089 7.758 5.557 1.00 74.75 115 ARG A C 1
ATOM 862 O O . ARG A 1 115 ? 13.712 8.147 4.453 1.00 74.75 115 ARG A O 1
ATOM 869 N N . HIS A 1 116 ? 15.320 7.323 5.795 1.00 70.88 116 HIS A N 1
ATOM 870 C CA . HIS A 1 116 ? 16.314 7.127 4.750 1.00 70.88 116 HIS A CA 1
ATOM 871 C C . HIS A 1 116 ? 16.127 5.744 4.129 1.00 70.88 116 HIS A C 1
ATOM 873 O O . HIS A 1 116 ? 16.044 4.736 4.833 1.00 70.88 116 HIS A O 1
ATOM 879 N N . HIS A 1 117 ? 16.049 5.686 2.805 1.00 70.06 117 HIS A N 1
ATOM 880 C CA . HIS A 1 117 ? 15.940 4.431 2.076 1.00 70.06 117 HIS A CA 1
ATOM 881 C C . HIS A 1 117 ? 16.961 4.421 0.952 1.00 70.06 117 HIS A C 1
ATOM 883 O O . HIS A 1 117 ? 17.153 5.428 0.283 1.00 70.06 117 HIS A O 1
ATOM 889 N N . ARG A 1 118 ? 17.583 3.269 0.701 1.00 69.44 118 ARG A N 1
ATOM 890 C CA . ARG A 1 118 ? 18.522 3.137 -0.412 1.00 69.44 118 ARG A CA 1
ATOM 891 C C . ARG A 1 118 ? 17.790 3.349 -1.738 1.00 69.44 118 ARG A C 1
ATOM 893 O O . ARG A 1 118 ? 16.804 2.666 -2.022 1.00 69.44 118 ARG A O 1
ATOM 900 N N . ASN A 1 119 ? 18.305 4.242 -2.576 1.00 70.62 119 ASN A N 1
ATOM 901 C CA . ASN A 1 119 ? 17.791 4.411 -3.929 1.00 70.62 119 ASN A CA 1
ATOM 902 C C . ASN A 1 119 ? 18.094 3.165 -4.767 1.00 70.62 119 ASN A C 1
ATOM 904 O O . ASN A 1 119 ? 19.246 2.765 -4.924 1.00 70.62 119 ASN A O 1
ATOM 908 N N . ARG A 1 120 ? 17.033 2.539 -5.284 1.00 79.06 120 ARG A N 1
ATOM 909 C CA . ARG A 1 120 ? 17.120 1.418 -6.228 1.00 79.06 120 ARG A CA 1
ATOM 910 C C . ARG A 1 120 ? 17.443 1.911 -7.633 1.00 79.06 120 ARG A C 1
ATOM 912 O O . ARG A 1 120 ? 17.114 3.039 -7.996 1.00 79.06 120 ARG A O 1
ATOM 919 N N . THR A 1 121 ? 18.045 1.079 -8.458 1.00 82.19 121 THR A N 1
ATOM 920 C CA . THR A 1 121 ? 18.235 1.392 -9.882 1.00 82.19 121 THR A CA 1
ATOM 921 C C . THR A 1 121 ? 16.912 1.257 -10.645 1.00 82.19 121 THR A C 1
ATOM 923 O O . THR A 1 121 ? 15.982 0.597 -10.181 1.00 82.19 121 THR A O 1
ATOM 926 N N . LEU A 1 122 ? 16.792 1.873 -11.828 1.00 81.62 122 LEU A N 1
ATOM 927 C CA . LEU A 1 122 ? 15.612 1.664 -12.686 1.00 81.62 122 LEU A CA 1
ATOM 928 C C . LEU A 1 122 ? 15.436 0.184 -13.067 1.00 81.62 122 LEU A C 1
ATOM 930 O O . LEU A 1 122 ? 14.308 -0.300 -13.165 1.00 81.62 122 LEU A O 1
ATOM 934 N N . ASP A 1 123 ? 16.545 -0.547 -13.194 1.00 84.44 123 ASP A N 1
ATOM 935 C CA . ASP A 1 123 ? 16.546 -1.980 -13.480 1.00 84.44 123 ASP A CA 1
ATOM 936 C C . ASP A 1 123 ? 15.867 -2.815 -12.384 1.00 84.44 123 ASP A C 1
ATOM 938 O O . ASP A 1 123 ? 15.227 -3.824 -12.687 1.00 84.44 123 ASP A O 1
ATOM 942 N N . GLU A 1 124 ? 15.950 -2.386 -11.128 1.00 86.94 124 GLU A N 1
ATOM 943 C CA . GLU A 1 124 ? 15.269 -3.033 -10.002 1.00 86.94 124 GLU A CA 1
ATOM 944 C C . GLU A 1 124 ? 13.808 -2.578 -9.871 1.00 86.94 124 GLU A C 1
ATOM 946 O O . GLU A 1 124 ? 12.964 -3.324 -9.373 1.00 86.94 124 GLU A O 1
ATOM 951 N N . LEU A 1 125 ? 13.486 -1.364 -10.333 1.00 92.38 125 LEU A N 1
ATOM 952 C CA . LEU A 1 125 ? 12.131 -0.817 -10.252 1.00 92.38 125 LEU A CA 1
ATOM 953 C C . LEU A 1 125 ? 11.182 -1.369 -11.315 1.00 92.38 125 LEU A C 1
ATOM 955 O O . LEU A 1 125 ? 9.990 -1.452 -11.046 1.00 92.38 125 LEU A O 1
ATOM 959 N N . GLY A 1 126 ? 11.674 -1.760 -12.494 1.00 93.69 126 GLY A N 1
ATOM 960 C CA . GLY A 1 126 ? 10.831 -2.318 -13.562 1.00 93.69 126 GLY A CA 1
ATOM 961 C C . GLY A 1 126 ? 10.017 -3.548 -13.120 1.00 93.69 126 GLY A C 1
ATOM 962 O O . GLY A 1 126 ? 8.788 -3.517 -13.198 1.00 93.69 126 GLY A O 1
ATOM 963 N N . PRO A 1 127 ? 10.659 -4.616 -12.604 1.00 95.06 127 PRO A N 1
ATOM 964 C CA . PRO A 1 127 ? 9.951 -5.792 -12.090 1.00 95.06 127 PRO A CA 1
ATOM 965 C C . PRO A 1 127 ? 9.014 -5.463 -10.920 1.00 95.06 127 PRO A C 1
ATOM 967 O O . PRO A 1 127 ? 7.910 -5.998 -10.839 1.00 95.06 127 PRO A O 1
ATOM 970 N N . GLN A 1 128 ? 9.425 -4.545 -10.038 1.00 95.62 128 GLN A N 1
ATOM 971 C CA . GLN A 1 128 ? 8.595 -4.066 -8.931 1.00 95.62 128 GLN A CA 1
ATOM 972 C C . GLN A 1 128 ? 7.330 -3.355 -9.436 1.00 95.62 128 GLN A C 1
ATOM 974 O O . GLN A 1 128 ? 6.237 -3.647 -8.960 1.00 95.62 128 GLN A O 1
ATOM 979 N N . ALA A 1 129 ? 7.463 -2.461 -10.417 1.00 96.88 129 ALA A N 1
ATOM 980 C CA . ALA A 1 129 ? 6.348 -1.752 -11.032 1.00 96.88 129 ALA A CA 1
ATOM 981 C C . ALA A 1 129 ? 5.370 -2.721 -11.707 1.00 96.88 129 ALA A C 1
ATOM 983 O O . ALA A 1 129 ? 4.163 -2.594 -11.520 1.00 96.88 129 ALA A O 1
ATOM 984 N N . LEU A 1 130 ? 5.872 -3.734 -12.423 1.00 97.00 130 LEU A N 1
ATOM 985 C CA . LEU A 1 130 ? 5.010 -4.747 -13.029 1.00 97.00 130 LEU A CA 1
ATOM 986 C C . LEU A 1 130 ? 4.231 -5.541 -11.969 1.00 97.00 130 LEU A C 1
ATOM 988 O O . LEU A 1 130 ? 3.025 -5.711 -12.115 1.00 97.00 130 LEU A O 1
ATOM 992 N N . ALA A 1 131 ? 4.881 -5.979 -10.888 1.00 97.25 131 ALA A N 1
ATOM 993 C CA . ALA A 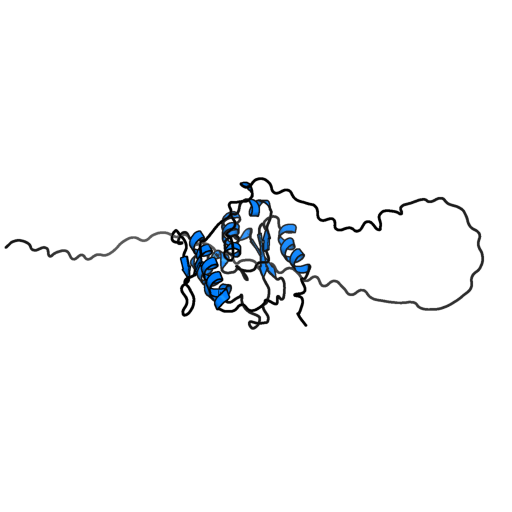1 131 ? 4.210 -6.703 -9.805 1.00 97.25 131 ALA A CA 1
ATOM 994 C C . ALA A 1 131 ? 3.131 -5.855 -9.101 1.00 97.25 131 ALA A C 1
ATOM 996 O O . ALA A 1 131 ? 2.034 -6.343 -8.837 1.00 97.25 131 ALA A O 1
ATOM 997 N N . VAL A 1 132 ? 3.417 -4.574 -8.837 1.00 97.94 132 VAL A N 1
ATOM 998 C CA . VAL A 1 132 ? 2.454 -3.621 -8.253 1.00 97.94 132 VAL A CA 1
ATOM 999 C C . VAL A 1 132 ? 1.279 -3.378 -9.203 1.00 97.94 132 VAL A C 1
ATOM 1001 O O . VAL A 1 132 ? 0.129 -3.416 -8.776 1.00 97.94 132 VAL A O 1
ATOM 1004 N N . SER A 1 133 ? 1.547 -3.179 -10.496 1.00 97.81 133 SER A N 1
ATOM 1005 C CA . SER A 1 133 ? 0.505 -2.996 -11.512 1.00 97.81 133 SER A CA 1
ATOM 1006 C C . SER A 1 133 ? -0.393 -4.226 -11.627 1.00 97.81 133 SER A C 1
ATOM 1008 O O . SER A 1 133 ? -1.613 -4.079 -11.613 1.00 97.81 133 SER A O 1
ATOM 1010 N N . GLN A 1 134 ? 0.188 -5.433 -11.669 1.00 97.69 134 GLN A N 1
ATOM 1011 C CA . GLN A 1 134 ? -0.580 -6.679 -11.683 1.00 97.69 134 GLN A CA 1
ATOM 1012 C C . GLN A 1 134 ? -1.507 -6.775 -10.471 1.00 97.69 134 GLN A C 1
ATOM 1014 O O . GLN A 1 134 ? -2.681 -7.072 -10.656 1.00 97.69 134 GLN A O 1
ATOM 1019 N N . ALA A 1 135 ? -1.020 -6.464 -9.264 1.00 98.06 135 ALA A N 1
ATOM 1020 C CA . ALA A 1 135 ? -1.840 -6.496 -8.055 1.00 98.06 135 ALA A CA 1
ATOM 1021 C C . ALA A 1 135 ? -3.014 -5.504 -8.115 1.00 98.06 135 ALA A C 1
ATOM 1023 O O . ALA A 1 135 ? -4.143 -5.878 -7.814 1.00 98.06 135 ALA A O 1
ATOM 1024 N N . ILE A 1 136 ? -2.791 -4.259 -8.551 1.00 98.44 136 ILE A N 1
ATOM 1025 C CA . ILE A 1 136 ? -3.874 -3.264 -8.657 1.00 98.44 136 ILE A CA 1
ATOM 1026 C C . ILE A 1 136 ? -4.902 -3.688 -9.716 1.00 98.44 136 ILE A C 1
ATOM 1028 O O . ILE A 1 136 ? -6.104 -3.656 -9.455 1.00 98.44 136 ILE A O 1
ATOM 1032 N N . LEU A 1 137 ? -4.443 -4.123 -10.893 1.00 98.12 137 LEU A N 1
ATOM 1033 C CA . LEU A 1 137 ? -5.318 -4.536 -11.993 1.00 98.12 137 LEU A CA 1
ATOM 1034 C C . LEU A 1 137 ? -6.098 -5.815 -11.676 1.00 98.12 137 LEU A C 1
ATOM 1036 O O . LEU A 1 137 ? -7.248 -5.939 -12.088 1.00 98.12 137 LEU A O 1
ATOM 1040 N N . ASP A 1 138 ? -5.501 -6.753 -10.939 1.00 97.81 138 ASP A N 1
ATOM 1041 C CA . ASP A 1 138 ? -6.172 -7.980 -10.500 1.00 97.81 138 ASP A CA 1
ATOM 1042 C C . ASP A 1 138 ? -7.360 -7.634 -9.612 1.00 97.81 138 ASP A C 1
ATOM 1044 O O . ASP A 1 138 ? -8.487 -8.063 -9.852 1.00 97.81 138 ASP A O 1
ATOM 1048 N N . ARG A 1 139 ? -7.144 -6.725 -8.661 1.00 98.12 139 ARG A N 1
ATOM 1049 C CA . ARG A 1 139 ? -8.206 -6.265 -7.773 1.00 98.12 139 ARG A CA 1
ATOM 1050 C C . ARG A 1 139 ? -9.224 -5.393 -8.478 1.00 98.12 139 ARG A C 1
ATOM 1052 O O . ARG A 1 139 ? -10.387 -5.445 -8.089 1.00 98.12 139 ARG A O 1
ATOM 1059 N N . ALA A 1 140 ? -8.837 -4.653 -9.511 1.00 98.12 140 ALA A N 1
ATOM 1060 C CA . ALA A 1 140 ? -9.772 -3.948 -10.383 1.00 98.12 140 ALA A CA 1
ATOM 1061 C C . ALA A 1 140 ? -10.585 -4.898 -11.291 1.00 98.12 140 ALA A C 1
ATOM 1063 O O . ALA A 1 140 ? -11.507 -4.444 -11.960 1.00 98.12 140 ALA A O 1
ATOM 1064 N N . GLY A 1 141 ? -10.270 -6.202 -11.325 1.00 97.56 141 GLY A N 1
ATOM 1065 C CA . GLY A 1 141 ? -10.929 -7.181 -12.195 1.00 97.56 141 GLY A CA 1
ATOM 1066 C C . GLY A 1 141 ? -10.508 -7.084 -13.666 1.00 97.56 141 GLY A C 1
ATOM 1067 O O . GLY A 1 141 ? -11.212 -7.578 -14.540 1.00 97.56 141 GLY A O 1
ATOM 1068 N N . LEU A 1 142 ? -9.376 -6.433 -13.948 1.00 97.06 142 LEU A N 1
ATOM 1069 C CA . LEU A 1 142 ? -8.901 -6.113 -15.300 1.00 97.06 142 LEU A CA 1
ATOM 1070 C C . LEU A 1 142 ? -7.612 -6.849 -15.683 1.00 97.06 142 LEU A C 1
ATOM 1072 O O . LEU A 1 142 ? -7.115 -6.681 -16.797 1.00 97.06 142 LEU A O 1
ATOM 1076 N N . ARG A 1 143 ? -7.033 -7.646 -14.777 1.00 95.06 143 ARG A N 1
ATOM 1077 C CA . ARG A 1 143 ? -5.801 -8.383 -15.071 1.00 95.06 143 ARG A CA 1
ATOM 1078 C C . ARG A 1 143 ? -6.087 -9.574 -15.999 1.00 95.06 143 ARG A C 1
ATOM 1080 O O . ARG A 1 143 ? -6.897 -10.432 -15.649 1.00 95.06 143 ARG A O 1
ATOM 1087 N N . PRO A 1 144 ? -5.371 -9.697 -17.130 1.00 91.06 144 PRO A N 1
ATOM 1088 C CA . PRO A 1 144 ? -5.424 -10.899 -17.954 1.00 91.06 144 PRO A CA 1
ATOM 1089 C C . PRO A 1 144 ? -4.926 -12.146 -17.198 1.00 91.06 144 PRO A C 1
ATOM 1091 O O . PRO A 1 144 ? -4.052 -12.037 -16.329 1.00 91.06 144 PRO A O 1
ATOM 1094 N N . PRO A 1 145 ? -5.426 -13.348 -17.536 1.00 89.00 145 PRO A N 1
ATOM 1095 C CA . PRO A 1 145 ? -4.928 -14.589 -16.955 1.00 89.00 145 PRO A CA 1
ATOM 1096 C C . PRO A 1 145 ? -3.471 -14.869 -17.365 1.00 89.00 145 PRO A C 1
ATOM 1098 O O . PRO A 1 145 ? -3.016 -14.459 -18.430 1.00 89.00 145 PRO A O 1
ATOM 1101 N N . GLY A 1 146 ? -2.753 -15.624 -16.527 1.00 89.56 146 GLY A N 1
ATOM 1102 C CA . GLY A 1 146 ? -1.364 -16.026 -16.777 1.00 89.56 146 GLY A CA 1
ATOM 1103 C C . GLY A 1 146 ? -0.298 -15.003 -16.346 1.00 89.56 146 GLY A C 1
ATOM 1104 O O . GLY A 1 146 ? -0.621 -13.973 -15.746 1.00 89.56 146 GLY A O 1
ATOM 1105 N N . PRO A 1 147 ? 0.991 -15.313 -16.586 1.00 92.56 147 PRO A N 1
ATOM 1106 C CA . PRO A 1 147 ? 2.103 -14.424 -16.260 1.00 92.56 147 PRO A CA 1
ATOM 1107 C C . PRO A 1 147 ? 2.221 -13.274 -17.268 1.00 92.56 147 PRO A C 1
ATOM 1109 O O . PRO A 1 147 ? 2.042 -13.471 -18.469 1.00 92.56 147 PRO A O 1
ATOM 1112 N N . ALA A 1 148 ? 2.620 -12.088 -16.805 1.00 95.31 148 ALA A N 1
ATOM 1113 C CA . ALA A 1 148 ? 3.019 -11.007 -17.708 1.00 95.31 148 ALA A CA 1
ATOM 1114 C C . ALA A 1 148 ? 4.536 -11.031 -17.917 1.00 95.31 148 ALA A C 1
ATOM 1116 O O . ALA A 1 148 ? 5.291 -11.280 -16.981 1.00 95.31 148 ALA A O 1
ATOM 1117 N N . THR A 1 149 ? 5.004 -10.740 -19.129 1.00 96.31 149 THR A N 1
ATOM 1118 C CA . THR A 1 149 ? 6.442 -10.731 -19.441 1.00 96.31 149 THR A CA 1
ATOM 1119 C C . THR A 1 149 ? 6.953 -9.306 -19.592 1.00 96.31 149 THR A C 1
ATOM 1121 O O . THR A 1 149 ? 6.554 -8.598 -20.515 1.00 96.31 149 THR A O 1
ATOM 1124 N N . LEU A 1 150 ? 7.874 -8.895 -18.719 1.00 95.31 150 LEU A N 1
ATOM 1125 C CA . LEU A 1 150 ? 8.565 -7.615 -18.828 1.00 95.31 150 LEU A CA 1
ATOM 1126 C C . LEU A 1 150 ? 9.677 -7.716 -19.877 1.00 95.31 150 LEU A C 1
ATOM 1128 O O . LEU A 1 150 ? 10.627 -8.481 -19.710 1.00 95.31 150 LEU A O 1
ATOM 1132 N N . ARG A 1 151 ? 9.584 -6.918 -20.942 1.00 94.75 151 ARG A N 1
ATOM 1133 C CA . ARG A 1 151 ? 10.612 -6.815 -21.988 1.00 94.75 151 ARG A CA 1
ATOM 1134 C C . ARG A 1 151 ? 11.303 -5.462 -21.880 1.00 94.75 151 ARG A C 1
ATOM 1136 O O . ARG A 1 151 ? 10.632 -4.434 -21.873 1.00 94.75 151 ARG A O 1
ATOM 1143 N N . ARG A 1 152 ? 12.633 -5.460 -21.772 1.00 91.62 152 ARG A N 1
ATOM 1144 C CA . ARG A 1 152 ? 13.452 -4.243 -21.663 1.00 91.62 152 ARG A CA 1
ATOM 1145 C C . ARG A 1 152 ? 14.613 -4.312 -22.654 1.00 91.62 152 ARG A C 1
ATOM 1147 O O . ARG A 1 152 ? 15.170 -5.397 -22.816 1.00 91.62 152 ARG A O 1
ATOM 1154 N N . PRO A 1 153 ? 14.998 -3.197 -23.298 1.00 91.94 153 PRO A N 1
ATOM 1155 C CA . PRO A 1 153 ? 16.150 -3.178 -24.195 1.00 91.94 153 PRO A CA 1
ATOM 1156 C C . PRO A 1 153 ? 17.414 -3.708 -23.505 1.00 91.94 153 PRO A C 1
ATOM 1158 O O . PRO A 1 153 ? 17.727 -3.300 -22.387 1.00 91.94 153 PRO A O 1
ATOM 1161 N N . GLY A 1 154 ? 18.124 -4.631 -24.158 1.00 92.00 154 GLY A N 1
ATOM 1162 C CA . GLY A 1 154 ? 19.378 -5.196 -23.644 1.00 92.00 154 GLY A CA 1
ATOM 1163 C C . GLY A 1 154 ? 19.242 -6.114 -22.420 1.00 92.00 154 GLY A C 1
ATOM 1164 O O . GLY A 1 154 ? 20.243 -6.383 -21.761 1.00 92.00 154 GLY A O 1
ATOM 1165 N N . LYS A 1 155 ? 18.032 -6.581 -22.085 1.00 92.06 155 LYS A N 1
ATOM 1166 C CA . LYS A 1 155 ? 17.785 -7.550 -21.007 1.00 92.06 155 LYS A CA 1
ATOM 1167 C C . LYS A 1 155 ? 16.940 -8.709 -21.520 1.00 92.06 155 LYS A C 1
ATOM 1169 O O . LYS A 1 155 ? 16.055 -8.509 -22.354 1.00 92.06 155 LYS A O 1
ATOM 1174 N N . ASP A 1 156 ? 17.149 -9.885 -20.944 1.00 95.12 156 ASP A N 1
ATOM 1175 C CA . ASP A 1 156 ? 16.299 -11.036 -21.226 1.00 95.12 156 ASP A CA 1
ATOM 1176 C C . ASP A 1 156 ? 14.842 -10.767 -20.804 1.00 95.12 156 ASP A C 1
ATOM 1178 O O . ASP A 1 156 ? 14.601 -10.088 -19.792 1.00 95.12 156 ASP A O 1
ATOM 1182 N N . PRO A 1 157 ? 13.851 -11.275 -21.564 1.00 96.25 157 PRO A N 1
ATOM 1183 C CA . PRO A 1 157 ? 12.452 -11.215 -21.166 1.00 96.25 157 PRO A CA 1
ATOM 1184 C C . PRO A 1 157 ? 12.248 -11.843 -19.786 1.00 96.25 157 PRO A C 1
ATOM 1186 O O . PRO A 1 157 ? 12.651 -12.978 -19.545 1.00 96.25 157 PRO A O 1
ATOM 1189 N N . LEU A 1 158 ? 11.584 -11.113 -18.892 1.00 95.25 158 LEU A N 1
ATOM 1190 C CA . LEU A 1 158 ? 11.375 -11.540 -17.513 1.00 95.25 158 LEU A CA 1
ATOM 1191 C C . LEU A 1 158 ? 9.884 -11.837 -17.272 1.00 95.25 158 LEU A C 1
ATOM 1193 O O . LEU A 1 158 ? 9.103 -10.893 -17.113 1.00 95.25 158 LEU A O 1
ATOM 1197 N N . PRO A 1 159 ? 9.458 -13.113 -17.258 1.00 95.81 159 PRO A N 1
ATOM 1198 C CA . PRO A 1 159 ? 8.091 -13.481 -16.910 1.00 95.81 159 PRO A CA 1
ATOM 1199 C C . PRO A 1 159 ? 7.852 -13.309 -15.403 1.00 95.81 159 PRO A C 1
ATOM 1201 O O . PRO A 1 159 ? 8.590 -13.844 -14.578 1.00 95.81 159 PRO A O 1
ATOM 1204 N N . LEU A 1 160 ? 6.810 -12.562 -15.040 1.00 94.50 160 LEU A N 1
ATOM 1205 C CA . LEU A 1 160 ? 6.340 -12.376 -13.670 1.00 94.50 160 LEU A CA 1
ATOM 1206 C C . LEU A 1 160 ? 4.916 -12.912 -13.554 1.00 94.50 160 LEU A C 1
ATOM 1208 O O . LEU A 1 160 ? 3.973 -12.337 -14.109 1.00 94.50 160 LEU A O 1
ATOM 1212 N N . ALA A 1 161 ? 4.778 -14.002 -12.807 1.00 93.31 161 ALA A N 1
ATOM 1213 C CA . ALA A 1 161 ? 3.492 -14.513 -12.372 1.00 93.31 161 ALA A CA 1
ATOM 1214 C C . ALA A 1 161 ? 3.078 -13.845 -11.056 1.00 93.31 161 ALA A C 1
ATOM 1216 O O . ALA A 1 161 ? 3.880 -13.722 -10.128 1.00 93.31 161 ALA A O 1
ATOM 1217 N N . MET A 1 162 ? 1.808 -13.457 -10.970 1.00 93.88 162 MET A N 1
ATOM 1218 C CA . MET A 1 162 ? 1.192 -13.095 -9.703 1.00 93.88 162 MET A CA 1
ATOM 1219 C C . MET A 1 162 ? 0.799 -14.374 -8.966 1.00 93.88 162 MET A C 1
ATOM 1221 O O . MET A 1 162 ? 0.098 -15.232 -9.505 1.00 93.88 162 MET A O 1
ATOM 1225 N N . HIS A 1 163 ? 1.255 -14.489 -7.725 1.00 93.50 163 HIS A N 1
ATOM 1226 C CA . HIS A 1 163 ? 0.891 -15.574 -6.827 1.00 93.50 163 HIS A CA 1
ATOM 1227 C C . HIS A 1 163 ? 0.311 -14.997 -5.549 1.00 93.50 163 HIS A C 1
ATOM 1229 O O . HIS A 1 163 ? 0.772 -13.967 -5.059 1.00 93.50 163 HIS A O 1
ATOM 1235 N N . GLU A 1 164 ? -0.677 -15.685 -4.995 1.00 93.88 164 GLU A N 1
ATOM 1236 C CA . GLU A 1 164 ? -1.372 -15.261 -3.793 1.00 93.88 164 GLU A CA 1
ATOM 1237 C C . GLU A 1 164 ? -1.452 -16.422 -2.807 1.00 93.88 164 GLU A C 1
ATOM 1239 O O . GLU A 1 164 ? -1.657 -17.578 -3.182 1.00 93.88 164 GLU A O 1
ATOM 1244 N N . ARG A 1 165 ? -1.240 -16.109 -1.532 1.00 93.94 165 ARG A N 1
ATOM 1245 C CA . ARG A 1 165 ? -1.473 -17.027 -0.424 1.00 93.94 165 ARG A CA 1
ATOM 1246 C C . ARG A 1 165 ? -2.897 -16.818 0.084 1.00 93.94 165 ARG A C 1
ATOM 1248 O O . ARG A 1 165 ? -3.278 -15.664 0.300 1.00 93.94 165 ARG A O 1
ATOM 1255 N N . PRO A 1 166 ? -3.670 -17.897 0.300 1.00 92.81 166 PRO A N 1
ATOM 1256 C CA . PRO A 1 166 ? -5.025 -17.776 0.815 1.00 92.81 166 PRO A CA 1
ATOM 1257 C C . PRO A 1 166 ? -5.020 -17.183 2.234 1.00 92.81 166 PRO A C 1
ATOM 1259 O O . PRO A 1 166 ? -3.983 -17.212 2.908 1.00 92.81 166 PRO A O 1
ATOM 1262 N N . PRO A 1 167 ? -6.169 -16.676 2.714 1.00 92.50 167 PRO A N 1
ATOM 1263 C CA . PRO A 1 167 ? -6.290 -16.150 4.066 1.00 92.50 167 PRO A CA 1
ATOM 1264 C C . PRO A 1 167 ? -5.817 -17.140 5.132 1.00 92.50 167 PRO A C 1
ATOM 1266 O O . PRO A 1 167 ? -6.137 -18.330 5.084 1.00 92.50 167 PRO A O 1
ATOM 1269 N N . ALA A 1 168 ? -5.089 -16.642 6.133 1.00 83.00 168 ALA A N 1
ATOM 1270 C CA . ALA A 1 168 ? -4.489 -17.483 7.168 1.00 83.00 168 ALA A CA 1
ATOM 1271 C C . ALA A 1 168 ? -5.523 -18.227 8.029 1.00 83.00 168 ALA A C 1
ATOM 1273 O O . ALA A 1 168 ? -5.211 -19.298 8.537 1.00 83.00 168 ALA A O 1
ATOM 1274 N N . ARG A 1 169 ? -6.767 -17.733 8.138 1.00 77.56 169 ARG A N 1
ATOM 1275 C CA . ARG A 1 169 ? -7.873 -18.464 8.787 1.00 77.56 169 ARG A CA 1
ATOM 1276 C C . ARG A 1 169 ? -8.158 -19.821 8.121 1.00 77.56 169 ARG A C 1
ATOM 1278 O O . ARG A 1 169 ? -8.729 -20.701 8.756 1.00 77.56 169 ARG A O 1
ATOM 1285 N N . VAL A 1 170 ? -7.774 -19.983 6.856 1.00 59.44 170 VAL A N 1
ATOM 1286 C CA . VAL A 1 170 ? -7.954 -21.211 6.068 1.00 59.44 170 VAL A CA 1
ATOM 1287 C C . VAL A 1 170 ? -6.699 -22.107 6.121 1.00 59.44 170 VAL A C 1
ATOM 1289 O O . VAL A 1 170 ? -6.749 -23.259 5.702 1.00 59.44 170 VAL A O 1
ATOM 1292 N N . ALA A 1 171 ? -5.575 -21.619 6.662 1.00 55.41 171 ALA A N 1
ATOM 1293 C CA . ALA A 1 171 ? -4.337 -22.382 6.819 1.00 55.41 171 ALA A CA 1
ATOM 1294 C C . ALA A 1 171 ? -4.250 -23.016 8.228 1.00 55.41 171 ALA A C 1
ATOM 1296 O O . ALA A 1 171 ? -4.676 -22.391 9.201 1.00 55.41 171 ALA A O 1
ATOM 1297 N N . PRO A 1 172 ? -3.703 -24.240 8.386 1.00 52.31 172 PRO A N 1
ATOM 1298 C CA . PRO A 1 172 ? -3.558 -24.867 9.700 1.00 52.31 172 PRO A CA 1
ATOM 1299 C C . PRO A 1 172 ? -2.755 -23.968 10.652 1.00 52.31 172 PRO A C 1
ATOM 1301 O O . PRO A 1 172 ? -1.771 -23.340 10.258 1.00 52.31 172 PRO A O 1
ATOM 1304 N N . ALA A 1 173 ? -3.220 -23.886 11.902 1.00 52.62 173 ALA A N 1
ATOM 1305 C CA . ALA A 1 173 ? -2.793 -22.900 12.889 1.00 52.62 173 ALA A CA 1
ATOM 1306 C C . ALA A 1 173 ? -1.264 -22.839 13.060 1.00 52.62 173 ALA A C 1
ATOM 1308 O O . ALA A 1 173 ? -0.619 -23.802 13.476 1.00 52.62 173 ALA A O 1
ATOM 1309 N N . CYS A 1 174 ? -0.686 -21.668 12.793 1.00 48.31 174 CYS A N 1
ATOM 1310 C CA . CYS A 1 174 ? 0.693 -21.366 13.157 1.00 48.31 174 CYS A CA 1
ATOM 1311 C C . CYS A 1 174 ? 0.797 -21.248 14.690 1.00 48.31 174 CYS A C 1
ATOM 1313 O O . CYS A 1 174 ? 0.142 -20.412 15.317 1.00 48.31 174 CYS A O 1
ATOM 1315 N N . LEU A 1 175 ? 1.634 -22.094 15.297 1.00 48.25 175 LEU A N 1
ATOM 1316 C CA . LEU A 1 175 ? 1.985 -22.031 16.715 1.00 48.25 175 LEU A CA 1
ATOM 1317 C C . LEU A 1 175 ? 2.902 -20.821 16.975 1.00 48.25 175 LEU A C 1
ATOM 1319 O O . LEU A 1 175 ? 3.904 -20.630 16.286 1.00 48.25 175 LEU A O 1
ATOM 1323 N N . SER A 1 176 ? 2.581 -20.017 17.990 1.00 42.56 176 SER A N 1
ATOM 1324 C CA . SER A 1 176 ? 3.397 -18.889 18.457 1.00 42.56 176 SER A CA 1
ATOM 1325 C C . SER A 1 176 ? 4.388 -19.326 19.545 1.00 42.56 176 SER A C 1
ATOM 1327 O O . SER A 1 176 ? 4.013 -19.981 20.516 1.00 42.56 176 SER A O 1
ATOM 1329 N N . VAL A 1 177 ? 5.651 -18.904 19.409 1.00 56.31 177 VAL A N 1
ATOM 1330 C CA . VAL A 1 177 ? 6.702 -18.999 20.438 1.00 56.31 177 VAL A CA 1
ATOM 1331 C C . VAL A 1 177 ? 6.833 -17.652 21.156 1.00 56.31 177 VAL A C 1
ATOM 1333 O O . VAL A 1 177 ? 6.758 -16.590 20.539 1.00 56.31 177 VAL A O 1
ATOM 1336 N N . ARG A 1 178 ? 7.030 -17.687 22.478 1.00 43.06 178 ARG A N 1
ATOM 1337 C CA . ARG A 1 178 ? 7.107 -16.501 23.341 1.00 43.06 178 ARG A CA 1
ATOM 1338 C C . ARG A 1 178 ? 8.523 -15.908 23.321 1.00 43.06 178 ARG A C 1
ATOM 1340 O O . ARG A 1 178 ? 9.471 -16.588 23.707 1.00 43.06 178 ARG A O 1
ATOM 1347 N N . SER A 1 179 ? 8.666 -14.637 22.942 1.00 44.91 179 SER A N 1
ATOM 1348 C CA . SER A 1 179 ? 9.908 -13.885 23.175 1.00 44.91 179 SER A CA 1
ATOM 1349 C C . SER A 1 179 ? 10.081 -13.663 24.682 1.00 44.91 179 SER A C 1
ATOM 1351 O O . SER A 1 179 ? 9.210 -13.072 25.323 1.00 44.91 179 SER A O 1
ATOM 1353 N N . ARG A 1 180 ? 11.164 -14.177 25.281 1.00 49.12 180 ARG A N 1
ATOM 1354 C CA . ARG A 1 180 ? 11.515 -13.881 26.680 1.00 49.12 180 ARG A CA 1
ATOM 1355 C C . ARG A 1 180 ? 12.308 -12.577 26.707 1.00 49.12 180 ARG A C 1
ATOM 1357 O O . ARG A 1 180 ? 13.479 -12.569 26.351 1.00 49.12 180 ARG A O 1
ATOM 1364 N N . SER A 1 181 ? 11.692 -11.489 27.158 1.00 46.88 181 SER A N 1
ATOM 1365 C CA . SER A 1 181 ? 12.354 -10.191 27.341 1.00 46.88 181 SER A CA 1
ATOM 1366 C C . SER A 1 181 ? 12.665 -9.908 28.815 1.00 46.88 181 SER A C 1
ATOM 1368 O O . SER A 1 181 ? 12.299 -8.860 29.347 1.00 46.88 181 SER A O 1
ATOM 1370 N N . THR A 1 182 ? 13.300 -10.846 29.523 1.00 41.50 182 THR A N 1
ATOM 1371 C CA . THR A 1 182 ? 13.853 -10.553 30.857 1.00 41.50 182 THR A CA 1
ATOM 1372 C C . THR A 1 182 ? 15.062 -11.448 31.136 1.00 41.50 182 THR A C 1
ATOM 1374 O O . THR A 1 182 ? 14.889 -12.667 31.209 1.00 41.50 182 THR A O 1
ATOM 1377 N N . PRO A 1 183 ? 16.286 -10.908 31.292 1.00 42.50 183 PRO A N 1
ATOM 1378 C CA . PRO A 1 183 ? 17.355 -11.661 31.939 1.00 42.50 183 PRO A CA 1
ATOM 1379 C C . PRO A 1 183 ? 16.943 -11.952 33.396 1.00 42.50 183 PRO A C 1
ATOM 1381 O O . PRO A 1 183 ? 16.376 -11.073 34.053 1.00 42.50 183 PRO A O 1
ATOM 1384 N N . PRO A 1 184 ? 17.186 -13.162 33.930 1.00 41.41 184 PRO A N 1
ATOM 1385 C CA . PRO A 1 184 ? 16.854 -13.491 35.307 1.00 41.41 184 PRO A CA 1
ATOM 1386 C C . PRO A 1 184 ? 17.927 -12.901 36.224 1.00 41.41 184 PRO A C 1
ATOM 1388 O O . PRO A 1 184 ? 18.823 -13.604 36.660 1.00 41.41 184 PRO A O 1
ATOM 1391 N N . LEU A 1 185 ? 17.862 -11.601 36.495 1.00 43.53 185 LEU A N 1
ATOM 1392 C CA . LEU A 1 185 ? 18.667 -10.945 37.528 1.00 43.53 185 LEU A CA 1
ATOM 1393 C C . LEU A 1 185 ? 17.901 -9.718 38.031 1.00 43.53 185 LEU A C 1
ATOM 1395 O O . LEU A 1 185 ? 18.196 -8.598 37.641 1.00 43.53 185 LEU A O 1
ATOM 1399 N N . LEU A 1 186 ? 16.844 -9.971 38.814 1.00 41.22 186 LEU A N 1
ATOM 1400 C CA . LEU A 1 186 ? 16.247 -9.093 39.850 1.00 41.22 186 LEU A CA 1
ATOM 1401 C C . LEU A 1 186 ? 14.932 -9.692 40.408 1.00 41.22 186 LEU A C 1
ATOM 1403 O O . LEU A 1 186 ? 14.022 -8.981 40.824 1.00 41.22 186 LEU A O 1
ATOM 1407 N N . ALA A 1 187 ? 14.820 -11.023 40.443 1.00 40.31 187 ALA A N 1
ATOM 1408 C CA . ALA A 1 187 ? 13.769 -11.731 41.169 1.00 40.31 187 ALA A CA 1
ATOM 1409 C C . ALA A 1 187 ? 14.406 -12.419 42.377 1.00 40.31 187 ALA A C 1
ATOM 1411 O O . ALA A 1 187 ? 14.789 -13.582 42.322 1.00 40.31 187 ALA A O 1
ATOM 1412 N N . GLY A 1 188 ? 14.578 -11.664 43.455 1.00 41.19 188 GLY A N 1
ATOM 1413 C CA . GLY A 1 188 ? 15.105 -12.202 44.701 1.00 41.19 188 GLY A CA 1
ATOM 1414 C C . GLY A 1 188 ? 15.626 -11.102 45.597 1.00 41.19 188 GLY A C 1
ATOM 1415 O O . GLY A 1 188 ? 16.828 -10.916 45.656 1.00 41.19 188 GLY A O 1
ATOM 1416 N N . LEU A 1 189 ? 14.714 -10.349 46.222 1.00 38.38 189 LEU A N 1
ATOM 1417 C CA . LEU A 1 189 ? 14.859 -9.780 47.572 1.00 38.38 189 LEU A CA 1
ATOM 1418 C C . LEU A 1 189 ? 13.580 -8.997 47.941 1.00 38.38 189 LEU A C 1
ATOM 1420 O O . LEU A 1 189 ? 13.500 -7.773 47.905 1.00 38.38 189 LEU A O 1
ATOM 1424 N N . ARG A 1 190 ? 12.541 -9.741 48.317 1.00 33.50 190 ARG A N 1
ATOM 1425 C CA . ARG A 1 190 ? 11.600 -9.362 49.385 1.00 33.50 190 ARG A CA 1
ATOM 1426 C C . ARG A 1 190 ? 11.640 -10.550 50.348 1.00 33.50 190 ARG A C 1
ATOM 1428 O O . ARG A 1 190 ? 11.660 -11.673 49.870 1.00 33.50 190 ARG A O 1
ATOM 1435 N N . ARG A 1 191 ? 11.636 -10.444 51.670 1.00 40.94 191 ARG A N 1
ATOM 1436 C CA . ARG A 1 191 ? 11.553 -9.363 52.661 1.00 40.94 191 ARG A CA 1
ATOM 1437 C C . ARG A 1 191 ? 11.788 -10.111 53.983 1.00 40.94 191 ARG A C 1
ATOM 1439 O O . ARG A 1 191 ? 11.117 -11.118 54.168 1.00 40.94 191 ARG A O 1
ATOM 1446 N N . THR A 1 192 ? 12.580 -9.606 54.922 1.00 31.86 192 THR A N 1
ATOM 1447 C CA . THR A 1 192 ? 12.374 -9.943 56.344 1.00 31.86 192 THR A CA 1
ATOM 1448 C C . THR A 1 192 ? 12.730 -8.742 57.212 1.00 31.86 192 THR A C 1
ATOM 1450 O O . THR A 1 192 ? 13.888 -8.341 57.288 1.00 31.86 192 THR A O 1
ATOM 1453 N N . SER A 1 193 ? 11.720 -8.159 57.857 1.00 33.00 193 SER A N 1
ATOM 1454 C CA . SER A 1 193 ? 11.897 -7.439 59.124 1.00 33.00 193 SER A CA 1
ATOM 1455 C C . SER A 1 193 ? 12.171 -8.473 60.226 1.00 33.00 193 SER A C 1
ATOM 1457 O O . SER A 1 193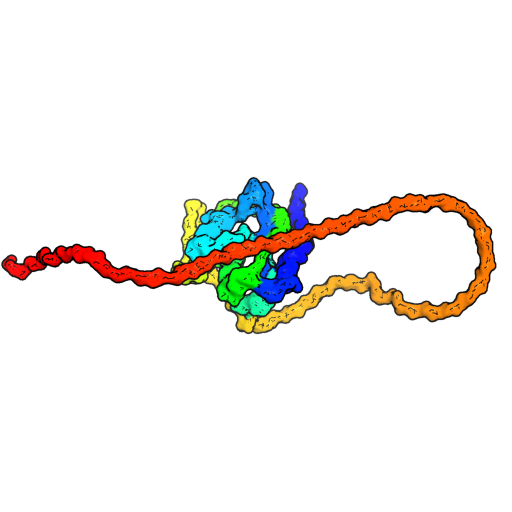 ? 11.662 -9.590 60.124 1.00 33.00 193 SER A O 1
ATOM 1459 N N . PRO A 1 194 ? 12.942 -8.134 61.268 1.00 39.72 194 PRO A N 1
ATOM 1460 C CA . PRO A 1 194 ? 12.287 -7.777 62.530 1.00 39.72 194 PRO A CA 1
ATOM 1461 C C . PRO A 1 194 ? 12.988 -6.635 63.285 1.00 39.72 194 PRO A C 1
ATOM 1463 O O . PRO A 1 194 ? 14.138 -6.290 63.028 1.00 39.72 194 PRO A O 1
ATOM 1466 N N . GLY A 1 195 ? 12.247 -6.007 64.198 1.00 35.09 195 GLY A N 1
ATOM 1467 C CA . GLY A 1 195 ? 12.700 -4.846 64.956 1.00 35.09 195 GLY A CA 1
ATOM 1468 C C . GLY A 1 195 ? 13.777 -5.137 66.002 1.00 35.09 195 GLY A C 1
ATOM 1469 O O . GLY A 1 195 ? 13.848 -6.226 66.557 1.00 35.09 195 GLY A O 1
ATOM 1470 N N . ALA A 1 196 ? 14.547 -4.100 66.327 1.00 33.50 196 ALA A N 1
ATOM 1471 C CA . ALA A 1 196 ? 15.190 -3.904 67.621 1.00 33.50 196 ALA A CA 1
ATOM 1472 C C . ALA A 1 196 ? 15.545 -2.417 67.797 1.00 33.50 196 ALA A C 1
ATOM 1474 O O . ALA A 1 196 ? 15.789 -1.690 66.837 1.00 33.50 196 ALA A O 1
ATOM 1475 N N . ARG A 1 197 ? 15.475 -1.974 69.049 1.00 30.38 197 ARG A N 1
ATOM 1476 C CA . ARG A 1 197 ? 15.529 -0.594 69.547 1.00 30.38 197 ARG A CA 1
ATOM 1477 C C . ARG A 1 197 ? 16.987 -0.078 69.643 1.00 30.38 197 ARG A C 1
ATOM 1479 O O . ARG A 1 197 ? 17.914 -0.870 69.718 1.00 30.38 197 ARG A O 1
ATOM 1486 N N . LEU A 1 198 ? 17.121 1.254 69.656 1.00 34.09 198 LEU A N 1
ATOM 1487 C CA . LEU A 1 198 ? 18.318 2.134 69.705 1.00 34.09 198 LEU A CA 1
ATOM 1488 C C . LEU A 1 198 ? 19.441 1.759 70.712 1.00 34.09 198 LEU A C 1
ATOM 1490 O O . LEU A 1 198 ? 19.171 1.095 71.710 1.00 34.09 198 LEU A O 1
ATOM 1494 N N . PRO A 1 199 ? 20.650 2.350 70.558 1.00 35.41 199 PRO A N 1
ATOM 1495 C CA . PRO A 1 199 ? 20.940 3.555 71.351 1.00 35.41 199 PRO A CA 1
ATOM 1496 C C . PRO A 1 199 ? 21.540 4.738 70.561 1.00 35.41 199 PRO A C 1
ATOM 1498 O O . PRO A 1 199 ? 22.187 4.597 69.529 1.00 35.41 199 PRO A O 1
ATOM 1501 N N . ARG A 1 200 ? 21.297 5.936 71.108 1.00 32.75 200 ARG A N 1
ATOM 1502 C CA . ARG A 1 200 ? 21.826 7.253 70.712 1.00 32.75 200 ARG A CA 1
ATOM 1503 C C . ARG A 1 200 ? 23.348 7.354 70.905 1.00 32.75 200 ARG A C 1
ATOM 1505 O O . ARG A 1 200 ? 23.812 6.998 71.985 1.00 32.75 200 ARG A O 1
ATOM 1512 N N . ARG A 1 201 ? 24.054 8.072 70.013 1.00 29.88 201 ARG A N 1
ATOM 1513 C CA . ARG A 1 201 ? 24.972 9.168 70.412 1.00 29.88 201 ARG A CA 1
ATOM 1514 C C . ARG A 1 201 ? 25.454 10.059 69.247 1.00 29.88 201 ARG A C 1
ATOM 1516 O O . ARG A 1 201 ? 25.897 9.554 68.231 1.00 29.88 201 ARG A O 1
ATOM 1523 N N . ALA A 1 202 ? 25.393 11.367 69.525 1.00 31.91 202 ALA A N 1
ATOM 1524 C CA . ALA A 1 202 ? 26.223 12.505 69.090 1.00 31.91 202 ALA A CA 1
ATOM 1525 C C . ALA A 1 202 ? 26.361 12.897 67.596 1.00 31.91 202 ALA A C 1
ATOM 1527 O O . ALA A 1 202 ? 26.949 12.189 66.790 1.00 31.91 202 ALA A O 1
ATOM 1528 N N . ALA A 1 203 ? 25.904 14.126 67.303 1.00 32.31 203 ALA A N 1
ATOM 1529 C CA . ALA A 1 203 ? 26.365 15.008 66.218 1.00 32.31 203 ALA A CA 1
ATOM 1530 C C . ALA A 1 203 ? 27.792 15.538 66.526 1.00 32.31 203 ALA A C 1
ATOM 1532 O O . ALA A 1 203 ? 28.205 15.420 67.685 1.00 32.31 203 ALA A O 1
ATOM 1533 N N . PRO A 1 204 ? 28.562 16.096 65.565 1.00 40.59 204 PRO A N 1
ATOM 1534 C CA . PRO A 1 204 ? 28.299 17.392 64.891 1.00 40.59 204 PRO A CA 1
ATOM 1535 C C . PRO A 1 204 ? 28.653 17.313 63.375 1.00 40.59 204 PRO A C 1
ATOM 1537 O O . PRO A 1 204 ? 29.017 16.246 62.905 1.00 40.59 204 PRO A O 1
ATOM 1540 N N . SER A 1 205 ? 28.583 18.291 62.471 1.00 30.31 205 SER A N 1
ATOM 1541 C CA . SER A 1 205 ? 28.191 19.703 62.367 1.00 30.31 205 SER A CA 1
ATOM 1542 C C . SER A 1 205 ? 28.172 20.022 60.857 1.00 30.31 205 SER A C 1
ATOM 1544 O O . SER A 1 205 ? 28.935 19.423 60.107 1.00 30.31 205 SER A O 1
ATOM 1546 N N . SER A 1 206 ? 27.349 21.000 60.457 1.00 28.44 206 SER A N 1
ATOM 1547 C CA . SER A 1 206 ? 27.583 21.967 59.360 1.00 28.44 206 SER A CA 1
ATOM 1548 C C . SER A 1 206 ? 27.991 21.461 57.965 1.00 28.44 206 SER A C 1
ATOM 1550 O O . SER A 1 206 ? 29.124 21.041 57.768 1.00 28.44 206 SER A O 1
ATOM 1552 N N . LEU A 1 207 ? 27.147 21.703 56.956 1.00 34.06 207 LEU A N 1
ATOM 1553 C CA . LEU A 1 207 ? 27.398 22.739 55.936 1.00 34.06 207 LEU A CA 1
ATOM 1554 C C . LEU A 1 207 ? 26.264 22.802 54.900 1.00 34.06 207 LEU A C 1
ATOM 1556 O O . LEU A 1 207 ? 25.497 21.865 54.699 1.00 34.06 207 LEU A O 1
ATOM 1560 N N . GLU A 1 208 ? 26.138 24.000 54.352 1.00 31.36 208 GLU A N 1
ATOM 1561 C CA . GLU A 1 208 ? 25.064 24.575 53.553 1.00 31.36 208 GLU A CA 1
ATOM 1562 C C . GLU A 1 208 ? 24.773 23.894 52.207 1.00 31.36 208 GLU A C 1
ATOM 1564 O O . GLU A 1 208 ? 25.585 23.162 51.654 1.00 31.36 208 GLU A O 1
ATOM 1569 N N . GLY A 1 209 ? 23.608 24.231 51.634 1.00 31.98 209 GLY A N 1
ATOM 1570 C CA . GLY A 1 209 ? 23.331 24.019 50.210 1.00 31.98 209 GLY A CA 1
ATOM 1571 C C . GLY A 1 209 ? 21.867 23.727 49.895 1.00 31.98 209 GLY A C 1
ATOM 1572 O O . GLY A 1 209 ? 21.508 22.610 49.539 1.00 31.98 209 GLY A O 1
ATOM 1573 N N . ARG A 1 210 ? 20.990 24.725 50.038 1.00 32.97 210 ARG A N 1
ATOM 1574 C CA . ARG A 1 210 ? 19.572 24.641 49.653 1.00 32.97 210 ARG A CA 1
ATOM 1575 C C . ARG A 1 210 ? 19.352 25.241 48.259 1.00 32.97 210 ARG A C 1
ATOM 1577 O O . ARG A 1 210 ? 19.793 26.358 48.027 1.00 32.97 210 ARG A O 1
ATOM 1584 N N . ARG A 1 211 ? 18.474 24.562 47.494 1.00 30.66 211 ARG A N 1
ATOM 1585 C CA . ARG A 1 211 ? 17.647 25.029 46.348 1.00 30.66 211 ARG A CA 1
ATOM 1586 C C . ARG A 1 211 ? 18.404 25.162 45.020 1.00 30.66 211 ARG A C 1
ATOM 1588 O O . ARG A 1 211 ? 19.521 25.636 44.998 1.00 30.66 211 ARG A O 1
ATOM 1595 N N . SER A 1 212 ? 17.870 24.816 43.855 1.00 27.62 212 SER A N 1
ATOM 1596 C CA . SER A 1 212 ? 16.589 24.260 43.400 1.00 27.62 212 SER A CA 1
ATOM 1597 C C . SER A 1 212 ? 16.859 23.776 41.970 1.00 27.62 212 SER A C 1
ATOM 1599 O O . SER A 1 212 ? 17.518 24.498 41.228 1.00 27.62 212 SER A O 1
ATOM 1601 N N . PHE A 1 213 ? 16.339 22.622 41.546 1.00 27.25 213 PHE A N 1
ATOM 1602 C CA . PHE A 1 213 ? 16.313 22.277 40.119 1.00 27.25 213 PHE A CA 1
ATOM 1603 C C . PHE A 1 213 ? 14.870 22.057 39.677 1.00 27.25 213 PHE A C 1
ATOM 1605 O O . PHE A 1 213 ? 14.147 21.228 40.229 1.00 27.25 213 PHE A O 1
ATOM 1612 N N . ALA A 1 214 ? 14.450 22.901 38.739 1.00 30.61 214 ALA A N 1
ATOM 1613 C CA . ALA A 1 214 ? 13.115 22.968 38.181 1.00 30.61 214 ALA A CA 1
ATOM 1614 C C . ALA A 1 214 ? 12.885 21.839 37.164 1.00 30.61 214 ALA A C 1
ATOM 1616 O O . ALA A 1 214 ? 13.766 21.502 36.375 1.00 30.61 214 ALA A O 1
ATOM 1617 N N . LEU A 1 215 ? 11.675 21.279 37.177 1.00 31.09 215 LEU A N 1
ATOM 1618 C CA . LEU A 1 215 ? 11.155 20.380 36.146 1.00 31.09 215 LEU A CA 1
ATOM 1619 C C . LEU A 1 215 ? 10.727 21.203 34.920 1.00 31.09 215 LEU A C 1
ATOM 1621 O O . LEU A 1 215 ? 9.960 22.152 35.101 1.00 31.09 215 LEU A O 1
ATOM 1625 N N . PRO A 1 216 ? 11.110 20.840 33.683 1.00 34.25 216 PRO A N 1
ATOM 1626 C CA . PRO A 1 216 ? 10.439 21.365 32.509 1.00 34.25 216 PRO A CA 1
ATOM 1627 C C . PRO A 1 216 ? 9.095 20.661 32.291 1.00 34.25 216 PRO A C 1
ATOM 1629 O O . PRO A 1 216 ? 8.945 19.443 32.409 1.00 34.25 216 PRO A O 1
ATOM 1632 N N . SER A 1 217 ? 8.114 21.500 31.988 1.00 31.16 217 SER A N 1
ATOM 1633 C CA . SER A 1 217 ? 6.717 21.231 31.693 1.00 31.16 217 SER A CA 1
ATOM 1634 C C . SER A 1 217 ? 6.521 20.337 30.465 1.00 31.16 217 SER A C 1
ATOM 1636 O O . SER A 1 217 ? 7.195 20.459 29.447 1.00 31.16 217 SER A O 1
ATOM 1638 N N . ARG A 1 218 ? 5.526 19.448 30.559 1.00 29.23 218 ARG A N 1
ATOM 1639 C CA . ARG A 1 218 ? 4.993 18.670 29.436 1.00 29.23 218 ARG A C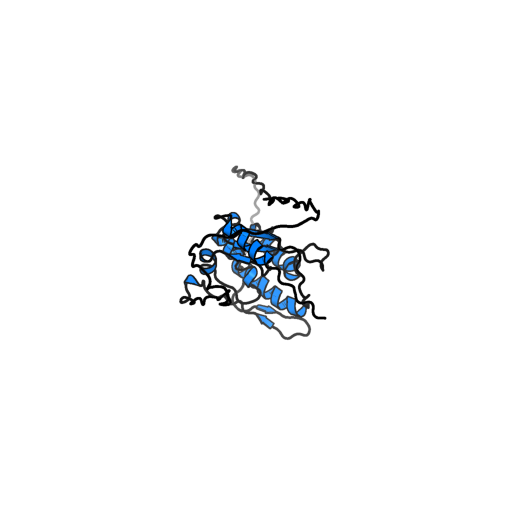A 1
ATOM 1640 C C . ARG A 1 218 ? 4.306 19.613 28.443 1.00 29.23 218 ARG A C 1
ATOM 1642 O O . ARG A 1 218 ? 3.263 20.173 28.783 1.00 29.23 218 ARG A O 1
ATOM 1649 N N . SER A 1 219 ? 4.823 19.740 27.222 1.00 30.47 219 SER A N 1
ATOM 1650 C CA . SER A 1 219 ? 4.023 20.216 26.093 1.00 30.47 219 SER A CA 1
ATOM 1651 C C . SER A 1 219 ? 3.108 19.076 25.640 1.00 30.47 219 SER A C 1
ATOM 1653 O O . SER A 1 219 ? 3.542 17.969 25.324 1.00 30.47 219 SER A O 1
ATOM 1655 N N . ARG A 1 220 ? 1.800 19.325 25.700 1.00 32.16 220 ARG A N 1
ATOM 1656 C CA . ARG A 1 220 ? 0.785 18.487 25.066 1.00 32.16 220 ARG A CA 1
ATOM 1657 C C . ARG A 1 220 ? 0.719 18.908 23.603 1.00 32.16 220 ARG A C 1
ATOM 1659 O O . ARG A 1 220 ? 0.022 19.871 23.303 1.00 32.16 220 ARG A O 1
ATOM 1666 N N . ASP A 1 221 ? 1.416 18.199 22.723 1.00 32.56 221 ASP A N 1
ATOM 1667 C CA . ASP A 1 221 ? 1.098 18.272 21.299 1.00 32.56 221 ASP A CA 1
ATOM 1668 C C . ASP A 1 221 ? -0.116 17.387 21.027 1.00 32.56 221 ASP A C 1
ATOM 1670 O O . ASP A 1 221 ? -0.099 16.159 21.105 1.00 32.56 221 ASP A O 1
ATOM 1674 N N . SER A 1 222 ? -1.226 18.080 20.811 1.00 31.73 222 SER A N 1
ATOM 1675 C CA . SER A 1 222 ? -2.517 17.561 20.399 1.00 31.73 222 SER A CA 1
ATOM 1676 C C . SER A 1 222 ? -2.407 16.813 19.070 1.00 31.73 222 SER A C 1
ATOM 1678 O O . SER A 1 222 ? -2.005 17.410 18.069 1.00 31.73 222 SER A O 1
ATOM 1680 N N . LEU A 1 223 ? -2.855 15.551 19.038 1.00 29.44 223 LEU A N 1
ATOM 1681 C CA . LEU A 1 223 ? -3.272 14.884 17.804 1.00 29.44 223 LEU A CA 1
ATOM 1682 C C . LEU A 1 223 ? -4.255 15.805 17.067 1.00 29.44 223 LEU A C 1
ATOM 1684 O O . LEU A 1 223 ? -5.371 16.034 17.537 1.00 29.44 223 LEU A O 1
ATOM 1688 N N . ARG A 1 224 ? -3.855 16.333 15.908 1.00 26.84 224 ARG A N 1
ATOM 1689 C CA . ARG A 1 224 ? -4.795 16.951 14.973 1.00 26.84 224 ARG A CA 1
ATOM 1690 C C . ARG A 1 224 ? -5.443 15.847 14.152 1.00 26.84 224 ARG A C 1
ATOM 1692 O O . ARG A 1 224 ? -4.874 15.367 13.181 1.00 26.84 224 ARG A O 1
ATOM 1699 N N . VAL A 1 225 ? -6.652 15.471 14.551 1.00 31.39 225 VAL A N 1
ATOM 1700 C CA . VAL A 1 225 ? -7.604 14.796 13.668 1.00 31.39 225 VAL A CA 1
ATOM 1701 C C . VAL A 1 225 ? -8.063 15.834 12.644 1.00 31.39 225 VAL A C 1
ATOM 1703 O 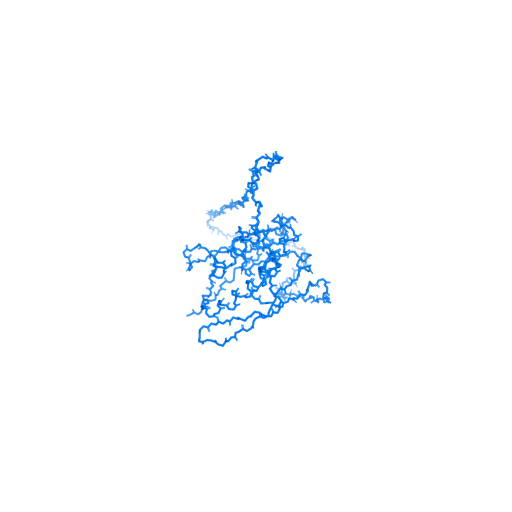O . VAL A 1 225 ? -8.605 16.873 13.018 1.00 31.39 225 VAL A O 1
ATOM 1706 N N . VAL A 1 226 ? -7.810 15.586 11.361 1.00 34.00 226 VAL A N 1
ATOM 1707 C CA . VAL A 1 226 ? -8.369 16.384 10.263 1.00 34.00 226 VAL A CA 1
ATOM 1708 C C . VAL A 1 226 ? -9.765 15.824 9.962 1.00 34.00 226 VAL A C 1
ATOM 1710 O O . VAL A 1 226 ? -9.857 14.673 9.539 1.00 34.00 226 VAL A O 1
ATOM 1713 N N . PRO A 1 227 ? -10.864 16.566 10.194 1.00 31.20 227 PRO A N 1
ATOM 1714 C CA . PRO A 1 227 ? -12.193 16.079 9.852 1.00 31.20 227 PRO A CA 1
ATOM 1715 C C . PRO A 1 227 ? -12.397 16.119 8.332 1.00 31.20 227 PRO A C 1
ATOM 1717 O O . PRO A 1 227 ? -12.244 17.165 7.696 1.00 31.20 227 PRO A O 1
ATOM 1720 N N . GLY A 1 228 ? -12.764 14.973 7.756 1.00 30.59 228 GLY A N 1
ATOM 1721 C CA . GLY A 1 228 ? -13.199 14.865 6.367 1.00 30.59 228 GLY A CA 1
ATOM 1722 C C . GLY A 1 228 ? -14.463 15.693 6.132 1.00 30.59 228 GLY A C 1
ATOM 1723 O O . GLY A 1 228 ? -15.449 15.574 6.861 1.00 30.59 228 GLY A O 1
ATOM 1724 N N . ARG A 1 229 ? -14.434 16.555 5.112 1.00 30.53 229 ARG A N 1
ATOM 1725 C CA . ARG A 1 229 ? -15.608 17.307 4.658 1.00 30.53 229 ARG A CA 1
ATOM 1726 C C . ARG A 1 229 ? -16.621 16.339 4.048 1.00 30.53 229 ARG A C 1
ATOM 1728 O O . ARG A 1 229 ? -16.409 15.827 2.956 1.00 30.53 229 ARG A O 1
ATOM 1735 N N . SER A 1 230 ? -17.735 16.133 4.739 1.00 31.20 230 SER A N 1
ATOM 1736 C CA . SER A 1 230 ? -18.958 15.565 4.175 1.00 31.20 230 SER A CA 1
ATOM 1737 C C . SER A 1 230 ? -19.807 16.708 3.609 1.00 31.20 230 SER A C 1
ATOM 1739 O O . SER A 1 230 ? -20.225 17.607 4.334 1.00 31.20 230 SER A O 1
ATOM 1741 N N . GLY A 1 231 ? -20.015 16.699 2.292 1.00 31.02 231 GLY A N 1
ATOM 1742 C CA . GLY A 1 231 ? -20.985 17.540 1.588 1.00 31.02 231 GLY A CA 1
ATOM 1743 C C . GLY A 1 231 ? -22.084 16.658 0.978 1.00 31.02 231 GLY A C 1
ATOM 1744 O O . GLY A 1 231 ? -21.788 15.521 0.609 1.00 31.02 231 GLY A O 1
ATOM 1745 N N . PRO A 1 232 ? -23.343 17.125 0.913 1.00 34.81 232 PRO A N 1
ATOM 1746 C CA . PRO A 1 232 ? -24.498 16.258 0.699 1.00 34.81 232 PRO A CA 1
ATOM 1747 C C . PRO A 1 232 ? -24.694 15.830 -0.762 1.00 34.81 232 PRO A C 1
ATOM 1749 O O . PRO A 1 232 ? -24.528 16.611 -1.697 1.00 34.81 232 PRO A O 1
ATOM 1752 N N . LEU A 1 233 ? -25.125 14.576 -0.917 1.00 34.06 233 LEU A N 1
ATOM 1753 C CA . LEU A 1 233 ? -25.691 13.997 -2.133 1.00 34.06 233 LEU A CA 1
ATOM 1754 C C . LEU A 1 233 ? -27.009 14.704 -2.481 1.00 34.06 233 LEU A C 1
ATOM 1756 O O . LEU A 1 233 ? -27.962 14.655 -1.705 1.00 34.06 233 LEU A O 1
ATOM 1760 N N . ALA A 1 234 ? -27.076 15.319 -3.662 1.00 33.28 234 ALA A N 1
ATOM 1761 C CA . ALA A 1 234 ? -28.324 15.790 -4.250 1.00 33.28 234 ALA A CA 1
ATOM 1762 C C . ALA A 1 234 ? -28.894 14.715 -5.190 1.00 33.28 234 ALA A C 1
ATOM 1764 O O . ALA A 1 234 ? -28.372 14.457 -6.273 1.00 33.28 234 ALA A O 1
ATOM 1765 N N . SER A 1 235 ? -29.978 14.086 -4.747 1.00 32.56 235 SER A N 1
ATOM 1766 C CA . SER A 1 235 ? -30.930 13.320 -5.552 1.00 32.56 235 SER A CA 1
ATOM 1767 C C . SER A 1 235 ? -31.847 14.263 -6.344 1.00 32.56 235 SER A C 1
ATOM 1769 O O . SER A 1 235 ? -32.333 15.235 -5.768 1.00 32.56 235 SER A O 1
ATOM 1771 N N . GLY A 1 236 ? -32.164 13.960 -7.609 1.00 30.33 236 GLY A N 1
ATOM 1772 C CA . GLY A 1 236 ? -33.181 14.719 -8.353 1.00 30.33 236 GLY A CA 1
ATOM 1773 C C . GLY A 1 236 ? -33.298 14.405 -9.847 1.00 30.33 236 GLY A C 1
ATOM 1774 O O . GLY A 1 236 ? -32.785 15.137 -10.676 1.00 30.33 236 GLY A O 1
ATOM 1775 N N . GLU A 1 237 ? -33.959 13.288 -10.143 1.00 33.38 237 GLU A N 1
ATOM 1776 C CA . GLU A 1 237 ? -34.845 12.974 -11.280 1.00 33.38 237 GLU A CA 1
ATOM 1777 C C . GLU A 1 237 ? -34.825 13.741 -12.632 1.00 33.38 237 GLU A C 1
ATOM 1779 O O . GLU A 1 237 ? -35.017 14.946 -12.721 1.00 33.38 237 GLU A O 1
ATOM 1784 N N . ARG A 1 238 ? -34.832 12.911 -13.694 1.00 35.97 238 ARG A N 1
ATOM 1785 C CA . ARG A 1 238 ? -35.672 12.928 -14.919 1.00 35.97 238 ARG A CA 1
ATOM 1786 C C . ARG A 1 238 ? -35.775 14.219 -15.753 1.00 35.97 238 ARG A C 1
ATOM 1788 O O . ARG A 1 238 ? -36.442 15.173 -15.375 1.00 35.97 238 ARG A O 1
ATOM 1795 N N . ARG A 1 239 ? -35.411 14.097 -17.039 1.00 32.66 239 ARG A N 1
ATOM 1796 C CA . ARG A 1 239 ? -36.241 14.597 -18.155 1.00 32.66 239 ARG A CA 1
ATOM 1797 C C . ARG A 1 239 ? -36.025 13.787 -19.434 1.00 32.66 239 ARG A C 1
ATOM 1799 O O . ARG A 1 239 ? -34.901 13.496 -19.824 1.00 32.66 239 ARG A O 1
ATOM 1806 N N . ALA A 1 240 ? -37.145 13.417 -20.045 1.00 32.81 240 ALA A N 1
ATOM 1807 C CA . ALA A 1 240 ? -37.261 12.680 -21.290 1.00 32.81 240 ALA A CA 1
ATOM 1808 C C . ALA A 1 240 ? -37.501 13.617 -22.490 1.00 32.81 240 ALA A C 1
ATOM 1810 O O . ALA A 1 240 ? -38.219 14.606 -22.367 1.00 32.81 240 ALA A O 1
ATOM 1811 N N . SER A 1 241 ? -37.035 13.153 -23.655 1.00 34.50 241 SER A N 1
ATOM 1812 C CA . SER A 1 241 ? -37.595 13.332 -25.010 1.00 34.50 241 SER A CA 1
ATOM 1813 C C . SER A 1 241 ? -37.500 14.682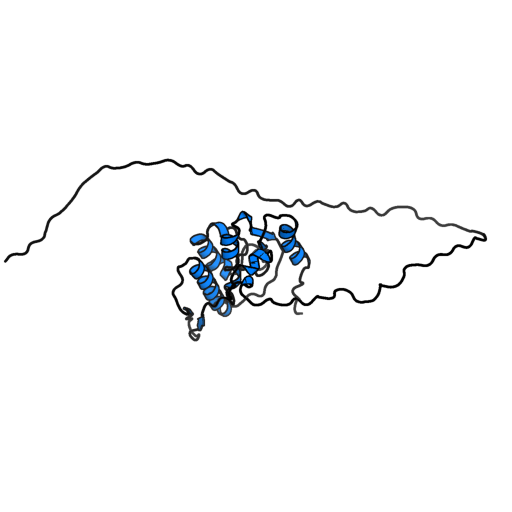 -25.745 1.00 34.50 241 SER A C 1
ATOM 1815 O O . SER A 1 241 ? -37.520 15.742 -25.132 1.00 34.50 241 SER A O 1
ATOM 1817 N N . MET A 1 242 ? -37.531 14.542 -27.087 1.00 31.98 242 MET A N 1
ATOM 1818 C CA . MET A 1 242 ? -37.565 15.519 -28.200 1.00 31.98 242 MET A CA 1
ATOM 1819 C C . MET A 1 242 ? -36.183 15.869 -28.778 1.00 31.98 242 MET A C 1
ATOM 1821 O O . MET A 1 242 ? -35.313 16.291 -28.038 1.00 31.98 242 MET A O 1
ATOM 1825 N N . LEU A 1 243 ? -35.847 15.741 -30.070 1.00 39.22 243 LEU A N 1
ATOM 1826 C CA . LEU A 1 243 ? -36.480 15.371 -31.352 1.00 39.22 243 LEU A CA 1
ATOM 1827 C C . LEU A 1 243 ? -35.337 14.748 -32.204 1.00 39.22 243 LEU A C 1
ATOM 1829 O O . LEU A 1 243 ? -34.192 15.153 -32.062 1.00 39.22 243 LEU A O 1
ATOM 1833 N N . GLY A 1 244 ? -35.502 13.700 -33.012 1.00 30.20 244 GLY A N 1
ATOM 1834 C CA . GLY A 1 244 ? -36.259 13.696 -34.261 1.00 30.20 244 GLY A CA 1
ATOM 1835 C C . GLY A 1 244 ? -35.369 14.069 -35.458 1.00 30.20 244 GLY A C 1
ATOM 1836 O O . GLY A 1 244 ? -35.145 15.250 -35.687 1.00 30.20 244 GLY A O 1
ATOM 1837 N N . ARG A 1 245 ? -34.912 13.072 -36.235 1.00 40.00 245 ARG A N 1
ATOM 1838 C CA . ARG A 1 245 ? -34.897 13.044 -37.719 1.00 40.00 245 ARG A CA 1
ATOM 1839 C C . ARG A 1 245 ? -34.151 11.808 -38.221 1.00 40.00 245 ARG A C 1
ATOM 1841 O O . ARG A 1 245 ? -32.982 11.600 -37.922 1.00 40.00 245 ARG A O 1
ATOM 1848 N N . GLY A 1 246 ? -34.878 10.975 -38.958 1.00 34.41 246 GLY A N 1
ATOM 1849 C CA . GLY A 1 246 ? -34.349 9.791 -39.613 1.00 34.41 246 GLY A CA 1
ATOM 1850 C C . GLY A 1 246 ? -33.724 10.090 -40.969 1.00 34.41 246 GLY A C 1
ATOM 1851 O O . GLY A 1 246 ? -34.041 11.093 -41.597 1.00 34.41 246 GLY A O 1
ATOM 1852 N N . VAL A 1 247 ? -32.915 9.140 -41.432 1.00 36.50 247 VAL A N 1
ATOM 1853 C CA . VAL A 1 247 ? -32.723 8.825 -42.849 1.00 36.50 247 VAL A CA 1
ATOM 1854 C C . VAL A 1 247 ? -32.584 7.302 -42.948 1.00 36.50 247 VAL A C 1
ATOM 1856 O O . VAL A 1 247 ? -31.603 6.721 -42.495 1.00 36.50 247 VAL A O 1
ATOM 1859 N N . ARG A 1 248 ? -33.597 6.644 -43.521 1.00 40.66 248 ARG A N 1
ATOM 1860 C CA . ARG A 1 248 ? -33.451 5.365 -44.228 1.00 40.66 248 ARG A CA 1
ATOM 1861 C C . ARG A 1 248 ? -33.601 5.681 -45.708 1.00 40.66 248 ARG A C 1
ATOM 1863 O O . ARG A 1 248 ? -34.546 6.375 -46.067 1.00 40.66 248 ARG A O 1
ATOM 1870 N N . THR A 1 249 ? -32.741 5.119 -46.545 1.00 39.12 249 THR A N 1
ATOM 1871 C CA . THR A 1 249 ? -33.086 4.198 -47.650 1.00 39.12 249 THR A CA 1
ATOM 1872 C C . THR A 1 249 ? -31.884 4.044 -48.579 1.00 39.12 249 THR A C 1
ATOM 1874 O O . THR A 1 249 ? -31.123 4.982 -48.778 1.00 39.12 249 THR A O 1
ATOM 1877 N N . GLY A 1 250 ? -31.712 2.839 -49.128 1.00 34.59 250 GLY A N 1
ATOM 1878 C CA . GLY A 1 250 ? -30.724 2.584 -50.175 1.00 34.59 250 GLY A CA 1
ATOM 1879 C C . GLY A 1 250 ? -30.217 1.147 -50.235 1.00 34.59 250 GLY A C 1
ATOM 1880 O O . GLY A 1 250 ? -29.016 0.927 -50.167 1.00 34.59 250 GLY A O 1
ATOM 1881 N N . ARG A 1 251 ? -31.117 0.163 -50.351 1.00 42.28 251 ARG A N 1
ATOM 1882 C CA . ARG A 1 251 ? -30.778 -1.187 -50.824 1.00 42.28 251 ARG A CA 1
ATOM 1883 C C . ARG A 1 251 ? -31.366 -1.301 -52.231 1.00 42.28 251 ARG A C 1
ATOM 1885 O O . ARG A 1 251 ? -32.580 -1.206 -52.370 1.00 42.28 251 ARG A O 1
ATOM 1892 N N . SER A 1 252 ? -30.515 -1.456 -53.241 1.00 45.28 252 SER A N 1
ATOM 1893 C CA . SER A 1 252 ? -30.900 -1.817 -54.608 1.00 45.28 252 SER A CA 1
ATOM 1894 C C . SER A 1 252 ? -30.255 -3.159 -54.933 1.00 45.28 252 SER A C 1
ATOM 1896 O O . SER A 1 252 ? -29.038 -3.302 -54.828 1.00 45.28 252 SER A O 1
ATOM 1898 N N . ALA A 1 253 ? -31.092 -4.139 -55.257 1.00 45.19 253 ALA A N 1
ATOM 1899 C CA . ALA A 1 253 ? -30.727 -5.402 -55.877 1.00 45.19 253 ALA A CA 1
ATOM 1900 C C . ALA A 1 253 ? -31.900 -5.816 -56.775 1.00 45.19 253 ALA A C 1
ATOM 1902 O O . ALA A 1 253 ? -32.936 -6.226 -56.258 1.00 45.19 253 ALA A O 1
ATOM 1903 N N . SER A 1 254 ? -31.732 -5.660 -58.090 1.00 50.41 254 SER A N 1
ATOM 1904 C CA . SER A 1 254 ? -32.405 -6.418 -59.157 1.00 50.41 254 SER A CA 1
ATOM 1905 C C . SER A 1 254 ? -31.924 -5.892 -60.514 1.00 50.41 254 SER A C 1
ATOM 1907 O O . SER A 1 254 ? -32.115 -4.706 -60.794 1.00 50.41 254 SER A O 1
ATOM 1909 N N . GLY A 1 255 ? -31.326 -6.767 -61.326 1.00 45.53 255 GLY A N 1
ATOM 1910 C CA . GLY A 1 255 ? -30.795 -6.489 -62.663 1.00 45.53 255 GLY A CA 1
ATOM 1911 C C . GLY A 1 255 ? -29.527 -7.280 -62.910 1.00 45.53 255 GLY A C 1
ATOM 1912 O O . GLY A 1 255 ? -28.451 -6.693 -62.678 1.00 45.53 255 GLY A O 1
#

Sequence (255 aa):
MPTFSKFDPGFILGLLGPLLTDPGTSFVKGHYHRPEADGVGGGRVTELLARPLLSQFFPELSDVAQPLGGEYAGRRDLLERLPFVVGYGVDVALLIDAFRTVGIGGLAQVDLGVRHHRNRTLDELGPQALAVSQAILDRAGLRPPGPATLRRPGKDPLPLAMHERPPARVAPACLSVRSRSTPPLLAGLRRTSPGARLPRRAAPSSLEGRRSFALPSRSRDSLRVVPGRSGPLASGERRASMLGRGVRTGRSASG

pLDDT: mean 72.01, std 27.71, range [26.84, 98.69]

Secondary structure (DSSP, 8-state):
--------THHHHHHHHHHHH-TT--EEEEEEE-TTTTT----HHIIIIIHHHHHHH-GGGTT-S-TT-S-EEE-HHHHTTS-EESSTTTTHHHHHHHHHHH-GGGEEEEEEEE---PPPPHHHHHHHHHHHHHHHHHHTT-PPSS-EEE--TTS--EEE---EEPPGGGSPPPPPPPP----S-S---------------------------PPPP--------------------------------------

Radius of gyration: 30.98 Å; chains: 1; bounding box: 69×50×134 Å